Protein AF-A0A7C7WNT9-F1 (afdb_monomer)

Sequence (210 aa):
MAVVRPFRALRPEPHAAAAVAAVPYDVVNTEEARALAGGAPLSFLHVTRPEIDLDPNVDAHDASVYDTARTNLARLRETAPLVVETQPALYVYRLKDGDHTQVGVAACFSLDEYDNGTIKKHERTRPDKEDDRTRHMVTIEAQTGVVFDRVSQRLADAGATMDDVVKINTYIVDFQPDDDMRPFSQGRASVFGEQPPSSTLVGIDRLVSD

Foldseek 3Di:
DWDWAFAWDWAFDPVCRVLAEDDDLPVDDLVRLLVVCPVSLNYCCCQSVVCSVDDPPDDSQDPVSLVSNQVSVVVNPVPTRIDTHPDGDWDWDWDDFFPDTDIDIDTDTDPVCVVVVVDPDPDDDDVVVVVSQVSNCVSNVHDDDDGDDPDQVVCVVVVHHQQVVQEDEAEAAPDDCVPVVVVVVVVQCVRHPPDGHHYHYGYGNDDDDD

Nearest PDB structures (foldseek):
  5v4f-assembly1_A  TM=7.774E-01  e=5.140E-02  Yersinia pestis
  2uyk-assembly1_C  TM=6.100E-01  e=1.992E-01  Escherichia coli
  8k28-assembly1_A  TM=1.720E-01  e=3.183E+00  Vibrio phage ICP1_2004_A

Solvent-accessible surface area (backbone atoms only — not comparable to full-atom values): 12650 Å² total; per-residue (Å²): 133,71,67,78,40,58,44,57,54,75,42,59,38,84,91,44,35,78,52,33,55,60,78,68,69,82,85,51,54,65,67,56,47,36,59,72,38,61,92,36,92,56,24,40,41,49,41,68,46,22,50,48,83,47,64,90,87,62,60,82,84,40,73,68,28,44,54,38,17,32,51,38,46,54,50,42,66,73,74,42,71,58,46,68,48,93,59,64,43,71,43,77,50,67,56,85,40,69,65,22,48,60,69,51,71,54,61,47,67,58,65,71,37,49,76,71,55,66,38,83,73,86,70,84,79,55,66,75,59,52,51,51,54,48,54,43,30,61,60,51,73,44,90,88,80,88,85,86,88,54,70,73,64,52,31,56,76,69,76,38,57,77,82,72,44,66,63,44,54,41,61,38,62,72,55,45,71,90,71,46,50,56,60,50,51,51,59,50,40,77,69,41,57,96,72,61,47,57,70,41,74,29,49,21,82,57,72,94,73,134

pLDDT: mean 76.51, std 16.12, range [34.25, 97.94]

Mean predicted aligned error: 12.89 Å

Structure (mmCIF, N/CA/C/O backbone):
data_AF-A0A7C7WNT9-F1
#
_entry.id   AF-A0A7C7WNT9-F1
#
loop_
_atom_site.group_PDB
_atom_site.id
_atom_site.type_symbol
_atom_site.label_atom_id
_atom_site.label_alt_id
_atom_site.label_comp_id
_atom_site.label_asym_id
_atom_site.label_entity_id
_atom_site.label_seq_id
_atom_site.pdbx_PDB_ins_code
_atom_site.Cartn_x
_atom_site.Cartn_y
_atom_site.Cartn_z
_atom_site.occupancy
_atom_site.B_iso_or_equiv
_atom_site.auth_seq_id
_atom_site.auth_comp_id
_atom_site.auth_asym_id
_atom_site.auth_atom_id
_atom_site.pdbx_PDB_model_num
ATOM 1 N N . MET A 1 1 ? -22.316 4.781 11.922 1.00 62.28 1 MET A N 1
ATOM 2 C CA . MET A 1 1 ? -21.067 4.033 12.173 1.00 62.28 1 MET A CA 1
ATOM 3 C C . MET A 1 1 ? -20.748 3.250 10.914 1.00 62.28 1 MET A C 1
ATOM 5 O O . MET A 1 1 ? -21.631 2.533 10.468 1.00 62.28 1 MET A O 1
ATOM 9 N N . ALA A 1 2 ? -19.555 3.412 10.333 1.00 74.75 2 ALA A N 1
ATOM 10 C CA . ALA A 1 2 ? -19.210 2.743 9.074 1.00 74.75 2 ALA A CA 1
ATOM 11 C C . ALA A 1 2 ? -19.043 1.225 9.264 1.00 74.75 2 ALA A C 1
ATOM 13 O O . ALA A 1 2 ? -18.367 0.801 10.212 1.00 74.75 2 ALA A O 1
ATOM 14 N N . VAL A 1 3 ? -19.597 0.425 8.357 1.00 78.62 3 VAL A N 1
ATOM 15 C CA . VAL A 1 3 ? -19.484 -1.038 8.339 1.00 78.62 3 VAL A CA 1
ATOM 16 C C . VAL A 1 3 ? -18.050 -1.463 8.000 1.00 78.62 3 VAL A C 1
ATOM 18 O O . VAL A 1 3 ? -17.402 -0.920 7.107 1.00 78.62 3 VAL A O 1
ATOM 21 N N . VAL A 1 4 ? -17.551 -2.470 8.719 1.00 75.56 4 VAL A N 1
ATOM 22 C CA . VAL A 1 4 ? -16.272 -3.141 8.439 1.00 75.56 4 VAL A CA 1
ATOM 23 C C . VAL A 1 4 ? -16.563 -4.604 8.152 1.00 75.56 4 VAL A C 1
ATOM 25 O O . VAL A 1 4 ? -17.320 -5.230 8.896 1.00 75.56 4 VAL A O 1
ATOM 28 N N . ARG A 1 5 ? -15.975 -5.160 7.091 1.00 80.25 5 ARG A N 1
ATOM 29 C CA . ARG A 1 5 ? -16.112 -6.581 6.754 1.00 80.25 5 ARG A CA 1
ATOM 30 C C . ARG A 1 5 ? -14.741 -7.260 6.663 1.00 80.25 5 ARG A C 1
ATOM 32 O O . ARG A 1 5 ? -13.846 -6.716 6.013 1.00 80.25 5 ARG A O 1
ATOM 39 N N . PRO A 1 6 ? -14.569 -8.439 7.285 1.00 81.44 6 PRO A N 1
ATOM 40 C CA . PRO A 1 6 ? -13.390 -9.265 7.072 1.00 81.44 6 PRO A CA 1
ATOM 41 C C . PRO A 1 6 ? -13.399 -9.866 5.660 1.00 81.44 6 PRO A C 1
ATOM 43 O O . PRO A 1 6 ? -14.462 -10.066 5.068 1.00 81.44 6 PRO A O 1
ATOM 46 N N . PHE A 1 7 ? -12.221 -10.198 5.137 1.00 81.44 7 PHE A N 1
ATOM 47 C CA . PHE A 1 7 ? -12.056 -10.819 3.818 1.00 81.44 7 PHE A CA 1
ATOM 48 C C . PHE A 1 7 ? -11.002 -11.926 3.855 1.00 81.44 7 PHE A C 1
ATOM 50 O O . PHE A 1 7 ? -10.280 -12.065 4.838 1.00 81.44 7 PHE A O 1
ATOM 57 N N . ARG A 1 8 ? -10.933 -12.745 2.802 1.00 85.69 8 ARG A N 1
ATOM 58 C CA . ARG A 1 8 ? -9.871 -13.745 2.627 1.00 85.69 8 ARG A CA 1
ATOM 59 C C . ARG A 1 8 ? -8.749 -13.130 1.799 1.00 85.69 8 ARG A C 1
ATOM 61 O O . ARG A 1 8 ? -8.891 -13.011 0.584 1.00 85.69 8 ARG A O 1
ATOM 68 N N . ALA A 1 9 ? -7.658 -12.720 2.436 1.00 82.81 9 ALA A N 1
ATOM 69 C CA . ALA A 1 9 ? -6.489 -12.230 1.717 1.00 82.81 9 ALA A CA 1
ATOM 70 C C . ALA A 1 9 ? -5.802 -13.359 0.932 1.00 82.81 9 ALA A C 1
ATOM 72 O O . ALA A 1 9 ? -5.625 -14.465 1.446 1.00 82.81 9 ALA A O 1
ATOM 73 N N . LEU A 1 10 ? -5.363 -13.036 -0.285 1.00 85.38 10 LEU A N 1
ATOM 74 C CA . LEU A 1 10 ? -4.235 -13.691 -0.941 1.00 85.38 10 LEU A CA 1
ATOM 75 C C . LEU A 1 10 ? -2.965 -13.000 -0.429 1.00 85.38 10 LEU A C 1
ATOM 77 O O . LEU A 1 10 ? -2.842 -11.783 -0.560 1.00 85.38 10 LEU A O 1
ATOM 81 N N . ARG A 1 11 ? -2.033 -13.750 0.158 1.00 86.44 11 ARG A N 1
ATOM 82 C CA . ARG A 1 11 ? -0.765 -13.217 0.684 1.00 86.44 11 ARG A CA 1
ATOM 83 C C . ARG A 1 11 ? 0.386 -14.198 0.455 1.00 86.44 11 ARG A C 1
ATOM 85 O O . ARG A 1 11 ? 0.129 -15.395 0.362 1.00 86.44 11 ARG A O 1
ATOM 92 N N . PRO A 1 12 ? 1.649 -13.748 0.419 1.00 86.31 12 PRO A N 1
ATOM 93 C CA . PRO A 1 12 ? 2.784 -14.662 0.470 1.00 86.31 12 PRO A CA 1
ATOM 94 C C . PRO A 1 12 ? 2.819 -15.467 1.778 1.00 86.31 12 PRO A C 1
ATOM 96 O O . PRO A 1 12 ? 2.299 -15.053 2.826 1.00 86.31 12 PRO A O 1
ATOM 99 N N . GLU A 1 13 ? 3.480 -16.619 1.730 1.00 85.81 13 GLU A N 1
ATOM 100 C CA . GLU A 1 13 ? 3.994 -17.268 2.930 1.00 85.81 13 GLU A CA 1
ATOM 101 C C . GLU A 1 13 ? 5.065 -16.400 3.621 1.00 85.81 13 GLU A C 1
ATOM 103 O O . GLU A 1 13 ? 5.788 -15.662 2.944 1.00 85.81 13 GLU A O 1
ATOM 108 N N . PRO A 1 14 ? 5.239 -16.508 4.955 1.00 83.75 14 PRO A N 1
ATOM 109 C CA . PRO A 1 14 ? 6.191 -15.676 5.697 1.00 83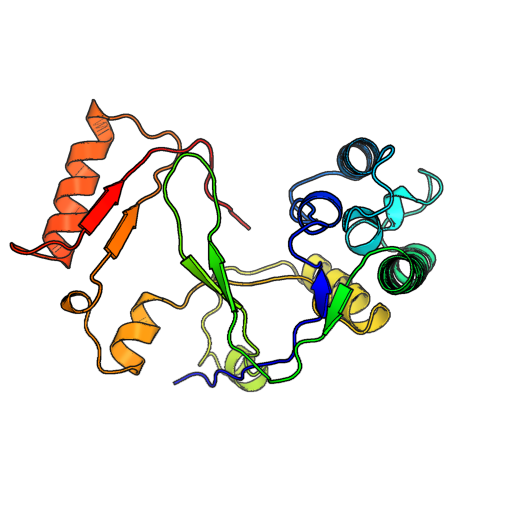.75 14 PRO A CA 1
ATOM 110 C C . PRO A 1 14 ? 7.627 -15.726 5.157 1.00 83.75 14 PRO A C 1
ATOM 112 O O . PRO A 1 14 ? 8.329 -14.721 5.200 1.00 83.75 14 PRO A O 1
ATOM 115 N N . HIS A 1 15 ? 8.049 -16.873 4.614 1.00 86.81 15 HIS A N 1
ATOM 116 C CA . HIS A 1 15 ? 9.401 -17.070 4.088 1.00 86.81 15 HIS A CA 1
ATOM 117 C C . HIS A 1 15 ? 9.648 -16.370 2.736 1.00 86.81 15 HIS A C 1
ATOM 119 O O . HIS A 1 15 ? 10.794 -16.082 2.403 1.00 86.81 15 HIS A O 1
ATOM 125 N N . ALA A 1 16 ? 8.590 -16.073 1.971 1.00 84.12 16 ALA A N 1
ATOM 126 C CA . ALA A 1 16 ? 8.663 -15.386 0.678 1.00 84.12 16 ALA A CA 1
ATOM 127 C C . ALA A 1 16 ? 8.177 -13.929 0.737 1.00 84.12 16 ALA A C 1
ATOM 129 O O . ALA A 1 16 ? 8.345 -13.186 -0.229 1.00 84.12 16 ALA A O 1
ATOM 130 N N . ALA A 1 17 ? 7.601 -13.495 1.863 1.00 82.06 17 ALA A N 1
ATOM 131 C CA . ALA A 1 17 ? 7.018 -12.164 2.014 1.00 82.06 17 ALA A CA 1
ATOM 132 C C . ALA A 1 17 ? 7.991 -11.028 1.654 1.00 82.06 17 ALA A C 1
ATOM 134 O O . ALA A 1 17 ? 7.589 -10.088 0.979 1.00 82.06 17 ALA A O 1
ATOM 135 N N . ALA A 1 18 ? 9.272 -11.146 2.018 1.00 85.81 18 ALA A N 1
ATOM 136 C CA . ALA A 1 18 ? 10.299 -10.155 1.684 1.00 85.81 18 ALA A CA 1
ATOM 137 C C . ALA A 1 18 ? 10.696 -10.129 0.192 1.00 85.81 18 ALA A C 1
ATOM 139 O O . ALA A 1 18 ? 11.170 -9.104 -0.281 1.00 85.81 18 ALA A O 1
ATOM 140 N N . ALA A 1 19 ? 10.502 -11.228 -0.547 1.00 90.94 19 ALA A N 1
ATOM 141 C CA . ALA A 1 19 ? 10.773 -11.297 -1.987 1.00 90.94 19 ALA A CA 1
ATOM 142 C C . ALA A 1 19 ? 9.578 -10.834 -2.839 1.00 90.94 19 ALA A C 1
ATOM 144 O O . ALA A 1 19 ? 9.759 -10.470 -3.998 1.00 90.94 19 ALA A O 1
ATOM 145 N N . VAL A 1 20 ? 8.368 -10.864 -2.268 1.00 89.88 20 VAL A N 1
ATOM 146 C CA . VAL A 1 20 ? 7.141 -10.365 -2.906 1.00 89.88 20 VAL A CA 1
ATOM 147 C C . VAL A 1 20 ? 6.881 -8.896 -2.567 1.00 89.88 20 VAL A C 1
ATOM 149 O O . VAL A 1 20 ? 6.365 -8.168 -3.408 1.00 89.88 20 VAL A O 1
ATOM 152 N N . ALA A 1 21 ? 7.225 -8.437 -1.361 1.00 85.75 21 ALA A N 1
ATOM 153 C CA . ALA A 1 21 ? 6.973 -7.066 -0.925 1.00 85.75 21 ALA A CA 1
ATOM 154 C C . ALA A 1 21 ? 7.583 -6.012 -1.868 1.00 85.75 21 ALA A C 1
ATOM 156 O O . ALA A 1 21 ? 8.688 -6.167 -2.382 1.00 85.75 21 ALA A O 1
ATOM 157 N N . ALA A 1 22 ? 6.853 -4.913 -2.043 1.00 86.50 22 ALA A N 1
ATOM 158 C CA . ALA A 1 22 ? 7.246 -3.758 -2.836 1.00 86.50 22 ALA A CA 1
ATOM 159 C C . ALA A 1 22 ? 6.995 -2.467 -2.048 1.00 86.50 22 ALA A C 1
ATOM 161 O O . ALA A 1 22 ? 6.190 -2.442 -1.113 1.00 86.50 22 ALA A O 1
ATOM 162 N N . VAL A 1 23 ? 7.657 -1.387 -2.462 1.00 79.44 23 VAL A N 1
ATOM 163 C CA . VAL A 1 23 ? 7.273 -0.023 -2.074 1.00 79.44 23 VAL A CA 1
ATOM 164 C C . VAL A 1 23 ? 5.901 0.341 -2.671 1.00 79.44 23 VAL A C 1
ATOM 166 O O . VAL A 1 23 ? 5.481 -0.285 -3.652 1.00 79.44 23 VAL A O 1
ATOM 169 N N . PRO A 1 24 ? 5.188 1.339 -2.113 1.00 79.00 24 PRO A N 1
ATOM 170 C CA . PRO A 1 24 ? 4.016 1.919 -2.763 1.00 79.00 24 PRO A CA 1
ATOM 171 C C . PRO A 1 24 ? 4.316 2.349 -4.208 1.00 79.00 24 PRO A C 1
ATOM 173 O O . PRO A 1 24 ? 5.439 2.716 -4.552 1.00 79.00 24 PRO A O 1
ATOM 176 N N . TYR A 1 25 ? 3.311 2.258 -5.074 1.00 82.19 25 TYR A N 1
ATOM 177 C CA . TYR A 1 25 ? 3.461 2.447 -6.523 1.00 82.19 25 TYR A CA 1
ATOM 178 C C . TYR A 1 25 ? 3.620 3.927 -6.914 1.00 82.19 25 TYR A C 1
ATOM 180 O O . TYR A 1 25 ? 4.075 4.230 -8.010 1.00 82.19 25 TYR A O 1
ATOM 188 N N . ASP A 1 26 ? 3.252 4.832 -6.015 1.00 80.25 26 ASP A N 1
ATOM 189 C CA . ASP A 1 26 ? 3.221 6.290 -6.131 1.00 80.25 26 ASP A CA 1
ATOM 190 C C . ASP A 1 26 ? 4.500 6.968 -5.605 1.00 80.25 26 ASP A C 1
ATOM 192 O O . ASP A 1 26 ? 4.821 8.072 -6.043 1.00 80.25 26 ASP A O 1
ATOM 196 N N . VAL A 1 27 ? 5.275 6.306 -4.734 1.00 79.62 27 VAL A N 1
ATOM 197 C CA . VAL A 1 27 ? 6.511 6.864 -4.136 1.00 79.62 27 VAL A CA 1
ATOM 198 C C . VAL A 1 27 ? 7.792 6.607 -4.948 1.00 79.62 27 VAL A C 1
ATOM 200 O O . VAL A 1 27 ? 8.888 6.822 -4.430 1.00 79.62 27 VAL A O 1
ATOM 203 N N . VAL A 1 28 ? 7.665 6.133 -6.192 1.00 85.06 28 VAL A N 1
ATOM 204 C CA . VAL A 1 28 ? 8.773 5.870 -7.133 1.00 85.06 28 VAL A CA 1
ATOM 205 C C . VAL A 1 28 ? 8.401 6.262 -8.565 1.00 85.06 28 VAL A C 1
ATOM 207 O O . VAL A 1 28 ? 7.230 6.237 -8.948 1.00 85.06 28 VAL A O 1
ATOM 210 N N . ASN A 1 29 ? 9.391 6.572 -9.398 1.00 92.50 29 ASN A N 1
ATOM 211 C CA . ASN A 1 29 ? 9.228 6.705 -10.848 1.00 92.50 29 ASN A CA 1
ATOM 212 C C . ASN A 1 29 ? 9.477 5.365 -11.588 1.00 92.50 29 ASN A C 1
ATOM 214 O O . ASN A 1 29 ? 9.831 4.359 -10.975 1.00 92.50 29 ASN A O 1
ATOM 218 N N . THR A 1 30 ? 9.260 5.320 -12.908 1.00 93.31 30 THR A N 1
ATOM 219 C CA . THR A 1 30 ? 9.387 4.081 -13.708 1.00 93.31 30 THR A CA 1
ATOM 220 C C . THR A 1 30 ? 10.829 3.565 -13.798 1.00 93.31 30 THR A C 1
ATOM 222 O O . THR A 1 30 ? 11.043 2.354 -13.842 1.00 93.31 30 THR A O 1
ATOM 225 N N . GLU A 1 31 ? 11.835 4.442 -13.804 1.00 93.62 31 GLU A N 1
ATOM 226 C CA . GLU A 1 31 ? 13.249 4.040 -13.819 1.00 93.62 31 GLU A CA 1
ATOM 227 C C . GLU A 1 31 ? 13.666 3.457 -12.463 1.00 93.62 31 GLU A C 1
ATOM 229 O O . GLU A 1 31 ? 14.278 2.390 -12.410 1.00 93.62 31 GLU A O 1
ATOM 234 N N . GLU A 1 32 ? 13.248 4.096 -11.366 1.00 94.44 32 GLU A N 1
ATOM 235 C CA . GLU A 1 32 ? 13.427 3.599 -9.995 1.00 94.44 32 GLU A CA 1
ATOM 236 C C . GLU A 1 32 ? 12.725 2.254 -9.783 1.00 94.44 32 GLU A C 1
ATOM 238 O O . GLU A 1 32 ? 13.339 1.311 -9.285 1.00 94.44 32 GLU A O 1
ATOM 243 N N . ALA A 1 33 ? 11.465 2.122 -10.208 1.00 94.81 33 ALA A N 1
ATOM 244 C CA . ALA A 1 33 ? 10.718 0.872 -10.104 1.00 94.81 33 ALA A CA 1
ATOM 245 C C . ALA A 1 33 ? 11.376 -0.257 -10.921 1.00 94.81 33 ALA A C 1
ATOM 247 O O . ALA A 1 33 ? 11.495 -1.381 -10.428 1.00 94.81 33 ALA A O 1
ATOM 248 N N . ARG A 1 34 ? 11.878 0.043 -12.129 1.00 95.50 34 ARG A N 1
ATOM 249 C CA . ARG A 1 34 ? 12.617 -0.914 -12.971 1.00 95.50 34 ARG A CA 1
ATOM 250 C C . ARG A 1 34 ? 13.959 -1.312 -12.346 1.00 95.50 34 ARG A C 1
ATOM 252 O O . ARG A 1 34 ? 14.337 -2.478 -12.423 1.00 95.50 34 ARG A O 1
ATOM 259 N N . ALA A 1 35 ? 14.657 -0.383 -11.690 1.00 96.06 35 ALA A N 1
ATOM 260 C CA . ALA A 1 35 ? 15.886 -0.674 -10.952 1.00 96.06 35 ALA A CA 1
ATOM 261 C C . ALA A 1 35 ? 15.625 -1.539 -9.703 1.00 96.06 35 ALA A C 1
ATOM 263 O O . ALA A 1 35 ? 16.348 -2.505 -9.469 1.00 96.06 35 ALA A O 1
ATOM 264 N N . LEU A 1 36 ? 14.565 -1.246 -8.939 1.00 93.62 36 LEU A N 1
ATOM 265 C CA . LEU A 1 36 ? 14.165 -1.993 -7.737 1.00 93.62 36 LEU A CA 1
ATOM 266 C C . LEU A 1 36 ? 13.631 -3.403 -8.046 1.00 93.62 36 LEU A C 1
ATOM 268 O O . LEU A 1 36 ? 13.827 -4.319 -7.250 1.00 93.62 36 LEU A O 1
ATOM 272 N N . ALA A 1 37 ? 12.973 -3.595 -9.192 1.00 95.94 37 ALA A N 1
ATOM 273 C CA . ALA A 1 37 ? 12.565 -4.913 -9.685 1.00 95.94 37 ALA A CA 1
ATOM 274 C C . ALA A 1 37 ? 13.701 -5.674 -10.404 1.00 95.94 37 ALA A C 1
ATOM 276 O O . ALA A 1 37 ? 13.573 -6.869 -10.683 1.00 95.94 37 ALA A O 1
ATOM 277 N N . GLY A 1 38 ? 14.825 -5.010 -10.698 1.00 93.56 38 GLY A N 1
ATOM 278 C CA . GLY A 1 38 ? 15.950 -5.556 -11.456 1.00 93.56 38 GLY A CA 1
ATOM 279 C C . GLY A 1 38 ? 16.568 -6.795 -10.803 1.00 93.56 38 GLY A C 1
ATOM 280 O O . GLY A 1 38 ? 17.333 -6.697 -9.849 1.00 93.56 38 GLY A O 1
ATOM 281 N N . GLY A 1 39 ? 16.252 -7.979 -11.336 1.00 92.94 39 GLY A N 1
ATOM 282 C CA . GLY A 1 39 ? 16.695 -9.262 -10.775 1.00 92.94 39 GLY A CA 1
ATOM 283 C C . GLY A 1 39 ? 15.857 -9.776 -9.594 1.00 92.94 39 GLY A C 1
ATOM 284 O O . GLY A 1 39 ? 16.218 -10.792 -9.003 1.00 92.94 39 GLY A O 1
ATOM 285 N N . ALA A 1 40 ? 14.728 -9.132 -9.280 1.00 96.00 40 ALA A N 1
ATOM 286 C CA . ALA A 1 40 ? 13.804 -9.503 -8.209 1.00 96.00 40 ALA A CA 1
ATOM 287 C C . ALA A 1 40 ? 12.449 -9.994 -8.777 1.00 96.00 40 ALA A C 1
ATOM 289 O O . ALA A 1 40 ? 11.424 -9.348 -8.569 1.00 96.00 40 ALA A O 1
ATOM 290 N N . PRO A 1 41 ? 12.394 -11.153 -9.472 1.00 95.75 41 PRO A N 1
ATOM 291 C CA . PRO A 1 41 ? 11.258 -11.553 -10.318 1.00 95.75 41 PRO A CA 1
ATOM 292 C C . PRO A 1 41 ? 9.934 -11.813 -9.579 1.00 95.75 41 PRO A C 1
ATOM 294 O O . PRO A 1 41 ? 8.907 -12.002 -10.232 1.00 95.75 41 PRO A O 1
ATOM 297 N N . LEU A 1 42 ? 9.940 -11.860 -8.243 1.00 96.56 42 LEU A N 1
ATOM 298 C CA . LEU A 1 42 ? 8.735 -11.985 -7.414 1.00 96.56 42 LEU A CA 1
ATOM 299 C C . LEU A 1 42 ? 8.210 -10.631 -6.898 1.00 96.56 42 LEU A C 1
ATOM 301 O O . LEU A 1 42 ? 7.126 -10.599 -6.320 1.00 96.56 42 LEU A O 1
ATOM 305 N N . SER A 1 43 ? 8.941 -9.531 -7.117 1.00 96.75 43 SER A N 1
ATOM 306 C CA . SER A 1 43 ? 8.591 -8.193 -6.632 1.00 96.75 43 SER A CA 1
ATOM 307 C C . SER A 1 43 ? 7.213 -7.758 -7.125 1.00 96.75 43 SER A C 1
ATOM 309 O O . SER A 1 43 ? 6.926 -7.790 -8.325 1.00 96.75 43 SER A O 1
ATOM 311 N N . PHE A 1 44 ? 6.363 -7.285 -6.211 1.00 94.88 44 PHE A N 1
ATOM 312 C CA . PHE A 1 44 ? 5.024 -6.811 -6.563 1.00 94.88 44 PHE A CA 1
ATOM 313 C C . PHE A 1 44 ? 5.032 -5.553 -7.449 1.00 94.88 44 PHE A C 1
ATOM 315 O O . PHE A 1 44 ? 3.995 -5.232 -8.025 1.00 94.88 44 PHE A O 1
ATOM 322 N N . LEU A 1 45 ? 6.187 -4.896 -7.649 1.00 95.88 45 LEU A N 1
ATOM 323 C CA . LEU A 1 45 ? 6.347 -3.837 -8.656 1.00 95.88 45 LEU A CA 1
ATOM 324 C C . LEU A 1 45 ? 6.013 -4.329 -10.072 1.00 95.88 45 LEU A C 1
ATOM 326 O O . LEU A 1 45 ? 5.392 -3.588 -10.820 1.00 95.88 45 LEU A O 1
ATOM 330 N N . HIS A 1 46 ? 6.284 -5.593 -10.414 1.00 97.31 46 HIS A N 1
ATOM 331 C CA . HIS A 1 46 ? 5.840 -6.176 -11.690 1.00 97.31 46 HIS A CA 1
ATOM 332 C C . HIS A 1 46 ? 4.302 -6.168 -11.853 1.00 97.31 46 HIS A C 1
ATOM 334 O O . HIS A 1 46 ? 3.787 -6.238 -12.967 1.00 97.31 46 HIS A O 1
ATOM 340 N N . VAL A 1 47 ? 3.546 -6.096 -10.750 1.00 96.06 47 VAL A N 1
ATOM 341 C CA . VAL A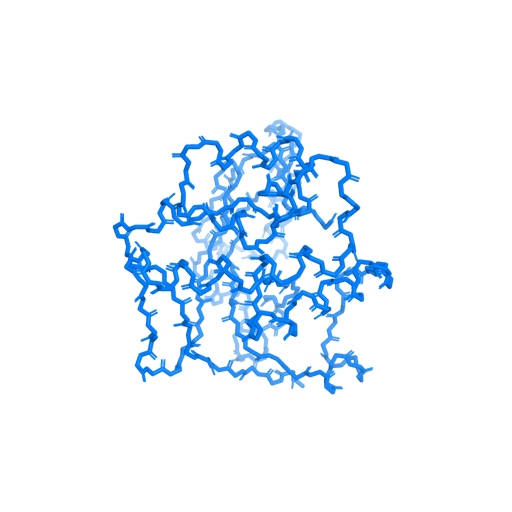 1 47 ? 2.077 -6.018 -10.753 1.00 96.06 47 VAL A CA 1
ATOM 342 C C . VAL A 1 47 ? 1.592 -4.573 -10.632 1.00 96.06 47 VAL A C 1
ATOM 344 O O . VAL A 1 47 ? 0.659 -4.198 -11.336 1.00 96.06 47 VAL A O 1
ATOM 347 N N . THR A 1 48 ? 2.179 -3.758 -9.748 1.00 93.00 48 THR A N 1
ATOM 348 C CA . THR A 1 48 ? 1.706 -2.390 -9.452 1.00 93.00 48 THR A CA 1
ATOM 349 C C . THR A 1 48 ? 2.346 -1.291 -10.295 1.00 93.00 48 THR A C 1
ATOM 351 O O . THR A 1 48 ? 1.756 -0.222 -10.405 1.00 93.00 48 THR A O 1
ATOM 354 N N . ARG A 1 49 ? 3.506 -1.559 -10.901 1.00 95.00 49 ARG A N 1
ATOM 355 C CA . ARG A 1 49 ? 4.220 -0.731 -11.888 1.00 95.00 49 ARG A CA 1
ATOM 356 C C . ARG A 1 49 ? 4.601 -1.577 -13.115 1.00 95.00 49 ARG A C 1
ATOM 358 O O . ARG A 1 49 ? 5.779 -1.742 -13.421 1.00 95.00 49 ARG A O 1
ATOM 365 N N . PRO A 1 50 ? 3.612 -2.191 -13.789 1.00 96.56 50 PRO A N 1
ATOM 366 C CA . PRO A 1 50 ? 3.839 -3.185 -14.838 1.00 96.56 50 PRO A CA 1
ATOM 367 C C . PRO A 1 50 ? 4.478 -2.601 -16.110 1.00 96.56 50 PRO A C 1
ATOM 369 O O . PRO A 1 50 ? 4.980 -3.357 -16.938 1.00 96.56 50 PRO A O 1
ATOM 372 N N . GLU A 1 51 ? 4.525 -1.273 -16.264 1.00 96.50 51 GLU A N 1
ATOM 373 C CA . GLU A 1 51 ? 5.206 -0.613 -17.380 1.00 96.50 51 GLU A CA 1
ATOM 374 C C . GLU A 1 51 ? 6.741 -0.762 -17.321 1.00 96.50 51 GLU A C 1
ATOM 376 O O . GLU A 1 51 ? 7.430 -0.548 -18.320 1.00 96.50 51 GLU A O 1
ATOM 381 N N . ILE A 1 52 ? 7.297 -1.203 -16.183 1.00 96.75 52 ILE A N 1
ATOM 382 C CA . ILE A 1 52 ? 8.727 -1.532 -16.061 1.00 96.75 52 ILE A CA 1
ATOM 383 C C . ILE A 1 52 ? 9.143 -2.722 -16.939 1.00 96.75 52 ILE A C 1
ATOM 385 O O . ILE A 1 52 ? 10.291 -2.755 -17.387 1.00 96.75 52 ILE A O 1
ATOM 389 N N . ASP A 1 53 ? 8.222 -3.648 -17.221 1.00 96.75 53 ASP A N 1
ATOM 390 C CA . ASP A 1 53 ? 8.462 -4.858 -18.024 1.00 96.75 53 ASP A CA 1
ATOM 391 C C . ASP A 1 53 ? 8.213 -4.646 -19.532 1.00 96.75 53 ASP A C 1
ATOM 393 O O . ASP A 1 53 ? 8.403 -5.564 -20.332 1.00 96.75 53 ASP A O 1
ATOM 397 N N . LEU A 1 54 ? 7.801 -3.437 -19.930 1.00 96.38 54 LEU A N 1
ATOM 398 C CA . LEU A 1 54 ? 7.570 -3.037 -21.319 1.00 96.38 54 LEU A CA 1
ATOM 399 C C . LEU A 1 54 ? 8.722 -2.179 -21.868 1.00 96.38 54 LEU A C 1
ATOM 401 O O . LEU A 1 54 ? 9.614 -1.741 -21.133 1.00 96.38 54 LEU A O 1
ATOM 405 N N . ASP A 1 55 ? 8.701 -1.947 -23.185 1.00 95.12 55 ASP A N 1
ATOM 406 C CA . ASP A 1 55 ? 9.639 -1.037 -23.846 1.00 95.12 55 ASP A CA 1
ATOM 407 C C . ASP A 1 55 ? 9.528 0.379 -23.232 1.00 95.12 55 ASP A C 1
ATOM 409 O O . ASP A 1 55 ? 8.408 0.872 -23.072 1.00 95.12 55 ASP A O 1
ATOM 413 N N . PRO A 1 56 ? 10.644 1.060 -22.897 1.00 92.00 56 PRO A N 1
ATOM 414 C CA . PRO A 1 56 ? 10.613 2.370 -22.236 1.00 92.00 56 PRO A CA 1
ATOM 415 C C . PRO A 1 56 ? 9.886 3.498 -22.987 1.00 92.00 56 PRO A C 1
ATOM 417 O O . PRO A 1 56 ? 9.682 4.556 -22.400 1.00 92.00 56 PRO A O 1
ATOM 420 N N . ASN A 1 57 ? 9.523 3.307 -24.260 1.00 93.19 57 ASN A N 1
ATOM 421 C CA . ASN A 1 57 ? 8.768 4.276 -25.060 1.00 93.19 57 ASN A CA 1
ATOM 422 C C . ASN A 1 57 ? 7.237 4.065 -25.002 1.00 93.19 57 ASN A C 1
ATOM 424 O O . ASN A 1 57 ? 6.503 4.817 -25.644 1.00 93.19 57 ASN A O 1
ATOM 428 N N . VAL A 1 58 ? 6.742 3.049 -24.282 1.00 94.19 58 VAL A N 1
ATOM 429 C CA . VAL A 1 58 ? 5.301 2.821 -24.062 1.00 94.19 58 VAL A CA 1
ATOM 430 C C . VAL A 1 58 ? 4.778 3.774 -22.981 1.00 94.19 58 VAL A C 1
ATOM 432 O O . VAL A 1 58 ? 5.393 3.919 -21.926 1.00 94.19 58 VAL A O 1
ATOM 435 N N . ASP A 1 59 ? 3.632 4.417 -23.226 1.00 92.88 59 ASP A N 1
ATOM 436 C CA . ASP A 1 59 ? 2.976 5.271 -22.228 1.00 92.88 59 ASP A CA 1
ATOM 437 C C . ASP A 1 59 ? 2.430 4.436 -21.060 1.00 92.88 59 ASP A C 1
ATOM 439 O O . ASP A 1 59 ? 1.823 3.385 -21.272 1.00 92.88 59 ASP A O 1
ATOM 443 N N . ALA A 1 60 ? 2.591 4.925 -19.828 1.00 90.06 60 ALA A N 1
ATOM 444 C CA . ALA A 1 60 ? 2.166 4.234 -18.609 1.00 90.06 60 ALA A CA 1
ATOM 445 C C . ALA A 1 60 ? 0.646 3.963 -18.515 1.00 90.06 60 ALA A C 1
ATOM 447 O O . ALA A 1 60 ? 0.231 3.161 -17.684 1.00 90.06 60 ALA A O 1
ATOM 448 N N . HIS A 1 61 ? -0.179 4.578 -19.370 1.00 91.25 61 HIS A N 1
ATOM 449 C CA . HIS A 1 61 ? -1.635 4.391 -19.423 1.00 91.25 61 HIS A CA 1
ATOM 450 C C . HIS A 1 61 ? -2.103 3.658 -20.700 1.00 91.25 61 HIS A C 1
ATOM 452 O O . HIS A 1 61 ? -3.315 3.561 -20.963 1.00 91.25 61 HIS A O 1
ATOM 458 N N . ASP A 1 62 ? -1.172 3.130 -21.506 1.00 95.88 62 ASP A N 1
ATOM 459 C CA . ASP A 1 62 ? -1.493 2.285 -22.659 1.00 95.88 62 ASP A CA 1
ATOM 460 C C . ASP A 1 62 ? -2.203 0.987 -22.228 1.00 95.8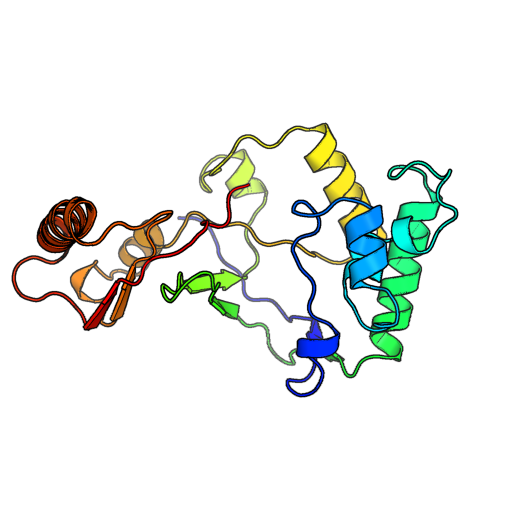8 62 ASP A C 1
ATOM 462 O O . ASP A 1 62 ? -2.002 0.470 -21.130 1.00 95.88 62 ASP A O 1
ATOM 466 N N . ALA A 1 63 ? -3.053 0.427 -23.094 1.00 94.81 63 ALA A N 1
ATOM 467 C CA . ALA A 1 63 ? -3.786 -0.804 -22.792 1.00 94.81 63 ALA A CA 1
ATOM 468 C C . ALA A 1 63 ? -2.866 -1.983 -22.411 1.00 94.81 63 ALA A C 1
ATOM 470 O O . ALA A 1 63 ? -3.181 -2.723 -21.475 1.00 94.81 63 ALA A O 1
ATOM 471 N N . SER A 1 64 ? -1.705 -2.103 -23.065 1.00 96.94 64 SER A N 1
ATOM 472 C CA . SER A 1 64 ? -0.730 -3.171 -22.812 1.00 96.94 64 SER A CA 1
ATOM 473 C C . SER A 1 64 ? -0.154 -3.158 -21.392 1.00 96.94 64 SER A C 1
ATOM 475 O O . SER A 1 64 ? 0.212 -4.217 -20.879 1.00 96.94 64 SER A O 1
ATOM 477 N N . VAL A 1 65 ? -0.136 -2.005 -20.714 1.00 97.25 65 VAL A N 1
ATOM 478 C CA . VAL A 1 65 ? 0.340 -1.866 -19.328 1.00 97.25 65 VAL A CA 1
ATOM 479 C C . VAL A 1 65 ? -0.557 -2.652 -18.362 1.00 97.25 65 VAL A C 1
ATOM 481 O O . VAL A 1 65 ? -0.069 -3.406 -17.519 1.00 97.25 65 VAL A O 1
ATOM 484 N N . TYR A 1 66 ? -1.879 -2.567 -18.527 1.00 96.69 66 TYR A N 1
ATOM 485 C CA . TYR A 1 66 ? -2.846 -3.262 -17.665 1.00 96.69 66 TYR A CA 1
ATOM 486 C C . TYR A 1 66 ? -2.944 -4.762 -17.987 1.00 96.69 66 TYR A C 1
ATOM 488 O O . TYR A 1 66 ? -3.079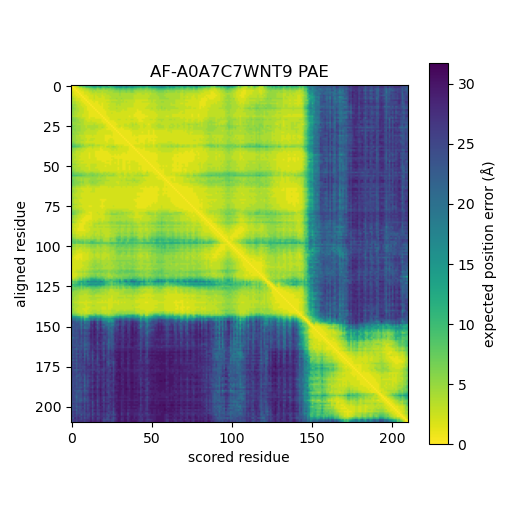 -5.581 -17.075 1.00 96.69 66 TYR A O 1
ATOM 496 N N . ASP A 1 67 ? -2.805 -5.148 -19.259 1.00 97.12 67 ASP A N 1
ATOM 497 C CA . ASP A 1 67 ? -2.709 -6.562 -19.651 1.00 97.12 67 ASP A CA 1
ATOM 498 C C . ASP A 1 67 ? -1.408 -7.207 -19.137 1.00 97.12 67 ASP A C 1
ATOM 500 O O . ASP A 1 67 ? -1.408 -8.360 -18.685 1.00 97.12 67 ASP A O 1
ATOM 504 N N . THR A 1 68 ? -0.313 -6.441 -19.093 1.00 97.94 68 THR A N 1
ATOM 505 C CA . THR A 1 68 ? 0.943 -6.840 -18.435 1.00 97.94 68 THR A CA 1
ATOM 506 C C . THR A 1 68 ? 0.742 -6.991 -16.925 1.00 97.94 68 THR A C 1
ATOM 508 O O . THR A 1 68 ? 1.162 -8.000 -16.361 1.00 97.94 68 THR A O 1
ATOM 511 N N . ALA A 1 69 ? -0.006 -6.089 -16.276 1.00 97.06 69 ALA A N 1
ATOM 512 C CA . ALA A 1 69 ? -0.393 -6.211 -14.863 1.00 97.06 69 ALA A CA 1
ATOM 513 C C . ALA A 1 69 ? -1.132 -7.529 -14.563 1.00 97.06 69 ALA A C 1
ATOM 515 O O . ALA A 1 69 ? -0.792 -8.245 -13.615 1.00 97.06 69 ALA A O 1
ATOM 516 N N . ARG A 1 70 ? -2.130 -7.870 -15.395 1.00 97.31 70 ARG A N 1
ATOM 517 C CA . ARG A 1 70 ? -2.912 -9.115 -15.287 1.00 97.31 70 ARG A CA 1
ATOM 518 C C . ARG A 1 70 ? -2.008 -10.338 -15.462 1.00 97.31 70 ARG A C 1
ATOM 520 O O . ARG A 1 70 ? -2.076 -11.273 -14.662 1.00 97.31 70 ARG A O 1
ATOM 527 N N . THR A 1 71 ? -1.132 -10.302 -16.466 1.00 97.88 71 THR A N 1
ATOM 528 C CA . THR A 1 71 ? -0.172 -11.373 -16.776 1.00 97.88 71 THR A CA 1
ATOM 529 C C . THR A 1 71 ? 0.831 -11.582 -15.639 1.00 97.88 71 THR A C 1
ATOM 531 O O . THR A 1 71 ? 1.052 -12.715 -15.211 1.00 97.88 71 THR A O 1
ATOM 534 N N . ASN A 1 72 ? 1.384 -10.504 -15.080 1.00 97.62 72 ASN A N 1
ATOM 535 C CA . ASN A 1 72 ? 2.318 -10.573 -13.961 1.00 97.62 72 ASN A CA 1
ATOM 536 C C . ASN A 1 72 ? 1.658 -11.024 -12.654 1.00 97.62 72 ASN A C 1
ATOM 538 O O . ASN A 1 72 ? 2.283 -11.773 -11.906 1.00 97.62 72 ASN A O 1
ATOM 542 N N . LEU A 1 73 ? 0.398 -10.659 -12.382 1.00 95.81 73 LEU A N 1
ATOM 543 C CA . LEU A 1 73 ? -0.315 -11.191 -11.215 1.00 95.81 73 LEU A CA 1
ATOM 544 C C . LEU A 1 73 ? -0.622 -12.689 -11.363 1.00 95.81 73 LEU A C 1
ATOM 546 O O . LEU A 1 73 ? -0.521 -13.425 -10.381 1.00 95.81 73 LEU A O 1
ATOM 550 N N . ALA A 1 74 ? -0.970 -13.152 -12.569 1.00 96.00 74 ALA A N 1
ATOM 551 C CA . ALA A 1 74 ? -1.138 -14.578 -12.849 1.00 96.00 74 ALA A CA 1
ATOM 552 C C . ALA A 1 74 ? 0.184 -15.337 -12.640 1.00 96.00 74 ALA A C 1
ATOM 554 O O . ALA A 1 74 ? 0.238 -16.246 -11.812 1.00 96.00 74 ALA A O 1
ATOM 555 N N . ARG A 1 75 ? 1.272 -14.872 -13.270 1.00 96.62 75 ARG A N 1
ATOM 556 C CA . ARG A 1 75 ? 2.633 -15.395 -13.079 1.00 96.62 75 ARG A CA 1
ATOM 557 C C . ARG A 1 75 ? 3.021 -15.447 -11.600 1.00 96.62 75 ARG A C 1
ATOM 559 O O . ARG A 1 75 ? 3.483 -16.477 -11.128 1.00 96.62 75 ARG A O 1
ATOM 566 N N . LEU A 1 76 ? 2.793 -14.372 -10.844 1.00 95.31 76 LEU A N 1
ATOM 567 C CA . LEU A 1 76 ? 3.142 -14.313 -9.424 1.00 95.31 76 LEU A CA 1
ATOM 568 C C . LEU A 1 76 ? 2.364 -15.334 -8.577 1.00 95.31 76 LEU A C 1
ATOM 570 O O . LEU A 1 76 ? 2.940 -15.910 -7.657 1.00 95.31 76 LEU A O 1
ATOM 574 N N . ARG A 1 77 ? 1.087 -15.591 -8.896 1.00 93.69 77 ARG A N 1
ATOM 575 C CA . ARG A 1 77 ? 0.274 -16.640 -8.246 1.00 93.69 77 ARG A CA 1
ATOM 576 C C . ARG A 1 77 ? 0.788 -18.058 -8.520 1.00 93.69 77 ARG A C 1
ATOM 578 O O . ARG A 1 77 ? 0.500 -18.947 -7.727 1.00 93.69 77 ARG A O 1
ATOM 585 N N . GLU A 1 78 ? 1.525 -18.261 -9.609 1.00 95.31 78 GLU A N 1
ATOM 586 C CA . GLU A 1 78 ? 2.129 -19.547 -9.979 1.00 95.31 78 GLU A CA 1
ATOM 587 C C . GLU A 1 78 ? 3.567 -19.699 -9.452 1.00 95.31 78 GLU A C 1
ATOM 589 O O . GLU A 1 78 ? 3.962 -20.794 -9.056 1.00 95.31 78 GLU A O 1
ATOM 594 N N . THR A 1 79 ? 4.360 -18.617 -9.436 1.00 95.00 79 THR A N 1
ATOM 595 C CA . THR A 1 79 ? 5.804 -18.671 -9.131 1.00 95.00 79 THR A CA 1
ATOM 596 C C . THR A 1 79 ? 6.182 -18.285 -7.701 1.00 95.00 79 THR A C 1
ATOM 598 O O . THR A 1 79 ? 7.279 -18.631 -7.265 1.00 95.00 79 THR A O 1
ATOM 601 N N . ALA A 1 80 ? 5.335 -17.555 -6.968 1.00 93.12 80 ALA A N 1
ATOM 602 C CA . ALA A 1 80 ? 5.542 -17.288 -5.543 1.00 93.12 80 ALA A CA 1
ATOM 603 C C . ALA A 1 80 ? 4.684 -18.240 -4.689 1.00 93.12 80 ALA A C 1
ATOM 605 O O . ALA A 1 80 ? 3.542 -18.521 -5.057 1.00 93.12 80 ALA A O 1
ATOM 606 N N . PRO A 1 81 ? 5.166 -18.692 -3.516 1.00 91.44 81 PRO A N 1
ATOM 607 C CA . PRO A 1 81 ? 4.346 -19.439 -2.571 1.00 91.44 81 PRO A CA 1
ATOM 608 C C . PRO A 1 81 ? 3.359 -18.475 -1.898 1.00 91.44 81 PRO A C 1
ATOM 610 O O . PRO A 1 81 ? 3.638 -17.872 -0.856 1.00 91.44 81 PRO A O 1
ATOM 613 N N . LEU A 1 82 ? 2.212 -18.281 -2.551 1.00 89.94 82 LEU A N 1
ATOM 614 C CA . LEU A 1 82 ? 1.083 -17.513 -2.041 1.00 89.94 82 LEU A CA 1
ATOM 615 C C . LEU A 1 82 ? 0.031 -18.449 -1.437 1.00 89.94 82 LEU A C 1
ATOM 617 O O . LEU A 1 82 ? -0.237 -19.532 -1.952 1.00 89.94 82 LEU A O 1
ATOM 621 N N . VAL A 1 83 ? -0.624 -17.988 -0.376 1.00 89.44 83 VAL A N 1
ATOM 622 C CA . VAL A 1 83 ? -1.743 -18.668 0.279 1.00 89.44 83 VAL A CA 1
ATOM 623 C C . VAL A 1 83 ? -2.970 -17.762 0.307 1.00 89.44 83 VAL A C 1
ATOM 625 O O . VAL A 1 83 ? -2.865 -16.548 0.493 1.00 89.44 83 VAL A O 1
ATOM 628 N N . VAL A 1 84 ? -4.148 -18.363 0.136 1.00 89.00 84 VAL A N 1
ATOM 629 C CA . VAL A 1 84 ? -5.443 -17.708 0.362 1.00 89.00 84 VAL A CA 1
ATOM 630 C C . VAL A 1 84 ? -5.941 -18.104 1.744 1.00 89.00 84 VAL A C 1
ATOM 632 O O . VAL A 1 84 ? -5.996 -19.291 2.065 1.00 89.00 84 VAL A O 1
ATOM 635 N N . GLU A 1 85 ? -6.320 -17.126 2.564 1.00 83.56 85 GLU A N 1
ATOM 636 C CA . GLU A 1 85 ? -6.812 -17.411 3.913 1.00 83.56 85 GLU A CA 1
ATOM 637 C C . GLU A 1 85 ? -8.113 -18.225 3.899 1.00 83.56 85 GLU A C 1
ATOM 639 O O . GLU A 1 85 ? -9.069 -17.929 3.176 1.00 83.56 85 GLU A O 1
ATOM 644 N N . THR A 1 86 ? -8.165 -19.270 4.726 1.00 90.25 86 THR A N 1
ATOM 645 C CA . THR A 1 86 ? -9.291 -20.223 4.738 1.00 90.25 86 THR A CA 1
ATOM 646 C C . THR A 1 86 ? -10.573 -19.607 5.304 1.00 90.25 86 THR A C 1
ATOM 648 O O . THR A 1 86 ? -11.682 -19.935 4.863 1.00 90.25 86 THR A O 1
ATOM 651 N N . GLN A 1 87 ? -10.440 -18.654 6.226 1.00 85.44 87 GLN A N 1
ATOM 652 C CA . GLN A 1 87 ? -11.533 -17.905 6.844 1.00 85.44 87 GLN A CA 1
ATOM 653 C C . GLN A 1 87 ? -11.350 -16.399 6.592 1.00 85.44 87 GLN A C 1
ATOM 655 O O . GLN A 1 87 ? -10.212 -15.941 6.499 1.00 85.44 87 GLN A O 1
ATOM 660 N N . PRO A 1 88 ? -12.436 -15.613 6.468 1.00 81.06 88 PRO A N 1
ATOM 661 C CA . PRO A 1 88 ? -12.325 -14.162 6.402 1.00 81.06 88 PRO A CA 1
ATOM 662 C C . PRO A 1 88 ? -11.743 -13.592 7.703 1.00 81.06 88 PRO A C 1
ATOM 664 O O . PRO A 1 88 ? -12.247 -13.904 8.781 1.00 81.06 88 PRO A O 1
ATOM 667 N N . ALA A 1 89 ? -10.748 -12.710 7.604 1.00 76.06 89 ALA A N 1
ATOM 668 C CA . ALA A 1 89 ? -10.140 -12.027 8.746 1.00 76.06 89 ALA A CA 1
ATOM 669 C C . ALA A 1 89 ? -10.108 -10.496 8.569 1.00 76.06 89 ALA A C 1
ATOM 671 O O . ALA A 1 89 ? -10.330 -9.965 7.478 1.00 76.06 89 ALA A O 1
ATOM 672 N N . LEU A 1 90 ? -9.840 -9.791 9.671 1.00 77.81 90 LEU A N 1
ATOM 673 C CA . LEU A 1 90 ? -9.371 -8.404 9.670 1.00 77.81 90 LEU A CA 1
ATOM 674 C C . LEU A 1 90 ? -7.850 -8.442 9.838 1.00 77.81 90 LEU A C 1
ATOM 676 O O . LEU A 1 90 ? -7.357 -9.134 10.730 1.00 77.81 90 LEU A O 1
ATOM 680 N N . TYR A 1 91 ? -7.107 -7.712 9.009 1.00 70.62 91 TYR A N 1
ATOM 681 C CA . TYR A 1 91 ? -5.647 -7.794 8.997 1.00 70.62 91 TYR A CA 1
ATOM 682 C C . TYR A 1 91 ? -5.044 -6.586 9.701 1.00 70.62 91 TYR A C 1
ATOM 684 O O . TYR A 1 91 ? -5.125 -5.464 9.204 1.00 70.62 91 TYR A O 1
ATOM 692 N N . VAL A 1 92 ? -4.433 -6.815 10.862 1.00 72.19 92 VAL A N 1
ATOM 693 C CA . VAL A 1 92 ? -3.656 -5.793 11.569 1.00 72.19 92 VAL A CA 1
ATOM 694 C C . VAL A 1 92 ? -2.251 -5.761 10.978 1.00 72.19 92 VAL A C 1
ATOM 696 O O . VAL A 1 92 ? -1.579 -6.789 10.914 1.00 72.19 92 VAL A O 1
ATOM 699 N N . TYR A 1 93 ? -1.802 -4.581 10.566 1.00 63.72 93 TYR A N 1
ATOM 700 C CA . TYR A 1 93 ? -0.457 -4.358 10.041 1.00 63.72 93 TYR A CA 1
ATOM 701 C C . TYR A 1 93 ? 0.160 -3.113 10.701 1.00 63.72 93 TYR A C 1
ATOM 703 O O . TYR A 1 93 ? -0.479 -2.407 11.485 1.00 63.72 93 TYR A O 1
ATOM 711 N N . ARG A 1 94 ? 1.440 -2.882 10.419 1.00 67.94 94 ARG A N 1
ATOM 712 C CA . ARG A 1 94 ? 2.295 -1.907 11.093 1.00 67.94 94 ARG A CA 1
ATOM 713 C C . ARG A 1 94 ? 3.248 -1.312 10.061 1.00 67.94 94 ARG A C 1
ATOM 715 O O . ARG A 1 94 ? 4.012 -2.068 9.466 1.00 67.94 94 ARG A O 1
ATOM 722 N N . LEU A 1 95 ? 3.192 0.001 9.840 1.00 62.03 95 LEU A N 1
ATOM 723 C CA . LEU A 1 95 ? 4.196 0.706 9.024 1.00 62.03 95 LEU A CA 1
ATOM 724 C C . LEU A 1 95 ? 5.527 0.802 9.775 1.00 62.03 95 LEU A C 1
ATOM 726 O O . LEU A 1 95 ? 5.509 0.616 10.993 1.00 62.03 95 LEU A O 1
ATOM 730 N N . LYS A 1 96 ? 6.639 1.100 9.072 1.00 56.72 96 LYS A N 1
ATOM 731 C CA . LYS A 1 96 ? 7.884 1.570 9.701 1.00 56.72 96 LYS A CA 1
ATOM 732 C C . LYS A 1 96 ? 8.773 2.535 8.904 1.00 56.72 96 LYS A C 1
ATOM 734 O O . LYS A 1 96 ? 9.331 2.131 7.895 1.00 56.72 96 LYS A O 1
ATOM 739 N N . ASP A 1 97 ? 9.006 3.717 9.489 1.00 60.22 97 ASP A N 1
ATOM 740 C CA . ASP A 1 97 ? 10.086 4.681 9.199 1.00 60.22 97 ASP A CA 1
ATOM 741 C C . ASP A 1 97 ? 10.649 5.177 10.557 1.00 60.22 97 ASP A C 1
ATOM 743 O O . ASP A 1 97 ? 9.857 5.534 11.408 1.00 60.22 97 ASP A O 1
ATOM 747 N N . GLY A 1 98 ? 11.948 5.128 10.884 1.00 70.25 98 GLY A N 1
ATOM 748 C CA . GLY A 1 98 ? 12.431 5.479 12.254 1.00 70.25 98 GLY A CA 1
ATOM 749 C C . GLY A 1 98 ? 12.208 4.398 13.348 1.00 70.25 98 GLY A C 1
ATOM 750 O O . GLY A 1 98 ? 12.797 3.324 13.222 1.00 70.25 98 GLY A O 1
ATOM 751 N N . ASP A 1 99 ? 11.400 4.598 14.425 1.00 71.94 99 ASP A N 1
ATOM 752 C CA . ASP A 1 99 ? 10.839 3.465 15.249 1.00 71.94 99 ASP A CA 1
ATOM 753 C C . ASP A 1 99 ? 9.350 3.502 15.773 1.00 71.94 99 ASP A C 1
ATOM 755 O O . ASP A 1 99 ? 8.751 2.423 15.788 1.00 71.94 99 ASP A O 1
ATOM 759 N N . HIS A 1 100 ? 8.618 4.638 15.928 1.00 60.53 100 HIS A N 1
ATOM 760 C CA . HIS A 1 100 ? 7.121 4.649 15.651 1.00 60.53 100 HIS A CA 1
ATOM 761 C C . HIS A 1 100 ? 6.460 4.373 14.123 1.00 60.53 100 HIS A C 1
ATOM 763 O O . HIS A 1 100 ? 6.842 4.926 12.278 1.00 60.53 100 HIS A O 1
ATOM 769 N N . THR A 1 101 ? 5.598 3.475 14.802 1.00 65.31 101 THR A N 1
ATOM 770 C CA . THR A 1 101 ? 4.910 2.154 14.714 1.00 65.31 101 THR A CA 1
ATOM 771 C C . THR A 1 101 ? 3.376 2.263 14.580 1.00 65.31 101 THR A C 1
ATOM 773 O O . THR A 1 101 ? 2.653 1.503 15.224 1.00 65.31 101 THR A O 1
ATOM 776 N N . GLN A 1 102 ? 2.856 3.225 13.811 1.00 67.94 102 GLN A N 1
ATOM 777 C CA . GLN A 1 102 ? 1.448 3.337 13.434 1.00 67.94 102 GLN A CA 1
ATOM 778 C C . GLN A 1 102 ? 0.910 1.961 13.036 1.00 67.94 102 GLN A C 1
ATOM 780 O O . GLN A 1 102 ? 1.412 1.301 12.121 1.00 67.94 102 GLN A O 1
ATOM 785 N N . VAL A 1 103 ? -0.104 1.530 13.781 1.00 65.25 103 VAL A N 1
ATOM 786 C CA . VAL A 1 103 ? -0.838 0.292 13.550 1.00 65.25 103 VAL A CA 1
ATOM 787 C C . VAL A 1 103 ? -2.134 0.656 12.847 1.00 65.25 103 VAL A C 1
ATOM 789 O O . VAL A 1 103 ? -2.847 1.561 13.282 1.00 65.25 103 VAL A O 1
ATOM 792 N N . GLY A 1 104 ? -2.449 -0.063 11.777 1.00 65.75 104 GLY A N 1
ATOM 793 C CA . GLY A 1 104 ? -3.711 0.080 11.066 1.00 65.75 104 GLY A CA 1
ATOM 794 C C . GLY A 1 104 ? -4.355 -1.274 10.787 1.00 65.75 104 GLY A C 1
ATOM 795 O O . GLY A 1 104 ? -3.802 -2.332 11.097 1.00 65.75 104 GLY A O 1
ATOM 796 N N . VAL A 1 105 ? -5.546 -1.231 10.193 1.00 68.06 105 VAL A N 1
ATOM 797 C CA . VAL A 1 105 ? -6.335 -2.418 9.850 1.00 68.06 105 VAL A CA 1
ATOM 798 C C . VAL A 1 105 ? -6.699 -2.381 8.371 1.00 68.06 105 VAL A C 1
ATOM 800 O O . VAL A 1 105 ? -7.344 -1.433 7.926 1.00 68.06 105 VAL A O 1
ATOM 803 N N . ALA A 1 106 ? -6.339 -3.429 7.632 1.00 71.31 106 ALA A N 1
ATOM 804 C CA . ALA A 1 106 ? -6.857 -3.688 6.295 1.00 71.31 106 ALA A CA 1
ATOM 805 C C . ALA A 1 106 ? -8.118 -4.566 6.391 1.00 71.31 106 ALA A C 1
ATOM 807 O O . ALA A 1 106 ? -8.121 -5.632 7.017 1.00 71.31 106 ALA A O 1
ATOM 808 N N . ALA A 1 107 ? -9.204 -4.083 5.788 1.00 76.19 107 ALA A N 1
ATOM 809 C CA . ALA A 1 107 ? -10.536 -4.680 5.797 1.00 76.19 107 ALA A CA 1
ATOM 810 C C . ALA A 1 107 ? -11.369 -4.107 4.638 1.00 76.19 107 ALA A C 1
ATOM 812 O O . ALA A 1 107 ? -11.014 -3.069 4.078 1.00 76.19 107 ALA A O 1
ATOM 813 N N . CYS A 1 108 ? -12.500 -4.732 4.312 1.00 78.94 108 CYS A N 1
ATOM 814 C CA . CYS A 1 108 ? -13.435 -4.175 3.336 1.00 78.94 108 CYS A CA 1
ATOM 815 C C . CYS A 1 108 ? -14.384 -3.158 3.998 1.00 78.94 108 CYS A C 1
ATOM 817 O O . CYS A 1 108 ? -14.898 -3.392 5.097 1.00 78.94 108 CYS A O 1
ATOM 819 N N . PHE A 1 109 ? -14.658 -2.061 3.292 1.00 76.88 109 PHE A N 1
ATOM 820 C CA . PHE A 1 109 ? -15.594 -0.994 3.670 1.00 76.88 109 PHE A CA 1
ATOM 821 C C . PHE A 1 109 ? -16.645 -0.808 2.559 1.00 76.88 109 PHE A C 1
ATOM 823 O O . PHE A 1 109 ? -16.433 -1.282 1.443 1.00 76.88 109 PHE A O 1
ATOM 830 N N . SER A 1 110 ? -17.775 -0.147 2.842 1.00 78.56 110 SER A N 1
ATOM 831 C CA . SER A 1 110 ? -18.789 0.128 1.810 1.00 78.56 110 SER A CA 1
ATOM 832 C C . SER A 1 110 ? -18.452 1.371 0.978 1.00 78.56 110 SER A C 1
ATOM 834 O O . SER A 1 110 ? -18.027 2.381 1.536 1.00 78.56 110 SER A O 1
ATOM 836 N N . LEU A 1 111 ? -18.707 1.322 -0.334 1.00 75.69 111 LEU A N 1
ATOM 837 C CA . LEU A 1 111 ? -18.644 2.500 -1.209 1.00 75.69 111 LEU A CA 1
ATOM 838 C C . LEU A 1 111 ? -19.808 3.463 -0.926 1.00 75.69 111 LEU A C 1
ATOM 840 O O . LEU A 1 111 ? -19.580 4.661 -0.795 1.00 75.69 111 LEU A O 1
ATOM 844 N N . ASP A 1 112 ? -21.016 2.945 -0.670 1.00 79.50 112 ASP A N 1
ATOM 845 C CA . ASP A 1 112 ? -22.190 3.769 -0.334 1.00 79.50 112 ASP A CA 1
ATOM 846 C C . ASP A 1 112 ? -21.925 4.673 0.886 1.00 79.50 112 ASP A C 1
ATOM 848 O O . ASP A 1 112 ? -22.385 5.811 0.955 1.00 79.50 112 ASP A O 1
ATOM 852 N N . GLU A 1 113 ? -21.165 4.163 1.864 1.00 79.56 113 GLU A N 1
ATOM 853 C CA . GLU A 1 113 ? -20.778 4.897 3.073 1.00 79.56 113 GLU A CA 1
ATOM 854 C C . GLU A 1 113 ? -19.662 5.926 2.827 1.00 79.56 113 GLU A C 1
ATOM 856 O O . GLU A 1 113 ? -19.514 6.859 3.617 1.00 79.56 113 GLU A O 1
ATOM 861 N N . TYR A 1 114 ? -18.877 5.772 1.759 1.00 74.00 114 TYR A N 1
ATOM 862 C CA . TYR A 1 114 ? -17.863 6.730 1.307 1.00 74.00 114 TYR A CA 1
ATOM 863 C C . TYR A 1 114 ? -18.493 7.879 0.519 1.00 74.00 114 TYR A C 1
ATOM 865 O O . TYR A 1 114 ? -18.150 9.041 0.756 1.00 74.00 114 TYR A O 1
ATOM 873 N N . ASP A 1 115 ? -19.488 7.582 -0.314 1.00 77.12 115 ASP A N 1
ATOM 874 C CA . ASP A 1 115 ? -20.224 8.596 -1.071 1.00 77.12 115 ASP A CA 1
AT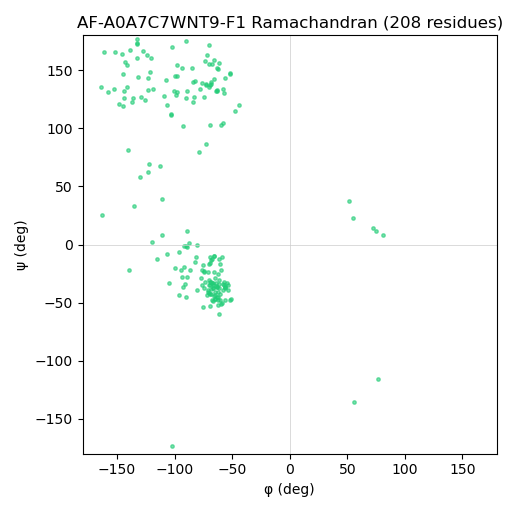OM 875 C C . ASP A 1 115 ? -21.191 9.392 -0.185 1.00 77.12 115 ASP A C 1
ATOM 877 O O . ASP A 1 115 ? -21.290 10.612 -0.319 1.00 77.12 115 ASP A O 1
ATOM 881 N N . ASN A 1 116 ? -21.839 8.749 0.796 1.00 83.56 116 ASN A N 1
ATOM 882 C CA . ASN A 1 116 ? -22.697 9.445 1.765 1.00 83.56 116 ASN A CA 1
ATOM 883 C C . ASN A 1 116 ? -21.931 10.127 2.925 1.00 83.56 116 ASN A C 1
ATOM 885 O O . ASN A 1 116 ? -22.548 10.754 3.788 1.00 83.56 116 ASN A O 1
ATOM 889 N N . GLY A 1 117 ? -20.597 10.020 2.965 1.00 80.00 117 GLY A N 1
ATOM 890 C CA . GLY A 1 117 ? -19.748 10.687 3.959 1.00 80.00 117 GLY A CA 1
ATOM 891 C C . GLY A 1 117 ? -19.807 10.113 5.385 1.00 80.00 117 GLY A C 1
ATOM 892 O O . GLY A 1 117 ? -19.326 10.762 6.323 1.00 80.00 117 GLY A O 1
ATOM 893 N N . THR A 1 118 ? -20.368 8.913 5.579 1.00 81.62 118 THR A N 1
ATOM 894 C CA . THR A 1 118 ? -20.240 8.128 6.827 1.00 81.62 118 THR A CA 1
ATOM 895 C C . THR A 1 118 ? -18.794 7.669 7.044 1.00 81.62 118 THR A C 1
ATOM 897 O O . THR A 1 118 ? -18.310 7.610 8.174 1.00 81.62 118 THR A O 1
ATOM 900 N N . ILE A 1 119 ? -18.081 7.391 5.956 1.00 69.69 119 ILE A N 1
ATOM 901 C CA . ILE A 1 119 ? -16.627 7.279 5.889 1.00 69.69 119 ILE A CA 1
ATOM 902 C C . ILE A 1 119 ? -16.075 8.678 5.591 1.00 69.69 119 ILE A C 1
ATOM 904 O O . ILE A 1 119 ? -16.566 9.367 4.699 1.00 69.69 119 ILE A O 1
ATOM 908 N N . LYS A 1 120 ? -15.059 9.108 6.345 1.00 76.69 120 LYS A N 1
ATOM 909 C CA . LYS A 1 120 ? -14.325 10.346 6.058 1.00 76.69 120 LYS A CA 1
ATOM 910 C C . LYS A 1 120 ? -13.213 10.079 5.045 1.00 76.69 120 LYS A C 1
ATOM 912 O O . LYS A 1 120 ? -12.730 8.953 4.936 1.00 76.69 120 LYS A O 1
ATOM 917 N N . LYS A 1 121 ? -12.879 11.114 4.276 1.00 67.75 121 LYS A N 1
ATOM 918 C CA . LYS A 1 121 ? -11.844 11.112 3.240 1.00 67.75 121 LYS A CA 1
ATOM 919 C C . LYS A 1 121 ? -10.665 11.912 3.804 1.00 67.75 121 LYS A C 1
ATOM 921 O O . LYS A 1 121 ? -10.888 13.070 4.151 1.00 67.75 121 LYS A O 1
ATOM 926 N N . HIS A 1 122 ? -9.480 11.306 3.936 1.00 54.38 122 HIS A N 1
ATOM 927 C CA . HIS A 1 122 ? -8.295 12.009 4.460 1.00 54.38 122 HIS A CA 1
ATOM 928 C C . HIS A 1 122 ? -7.769 13.056 3.472 1.00 54.38 122 HIS A C 1
ATOM 930 O O . HIS A 1 122 ? -7.341 14.135 3.871 1.00 54.38 122 HIS A O 1
ATOM 936 N N . GLU A 1 123 ? -7.870 12.758 2.177 1.00 56.75 123 GLU A N 1
ATOM 937 C CA . GLU A 1 123 ? -7.293 13.545 1.090 1.00 56.75 123 GLU A CA 1
ATOM 938 C C . GLU A 1 123 ? -8.323 13.770 -0.031 1.00 56.75 123 GLU A C 1
ATOM 940 O O . GLU A 1 123 ? -9.454 13.262 0.012 1.00 56.75 123 GLU A O 1
ATOM 945 N N . ARG A 1 124 ? -7.961 14.589 -1.023 1.00 65.81 124 ARG A N 1
ATOM 946 C CA . ARG A 1 124 ? -8.771 14.851 -2.220 1.00 65.81 124 ARG A CA 1
ATOM 947 C C . ARG A 1 124 ? -7.970 14.479 -3.459 1.00 65.81 124 ARG A C 1
ATOM 949 O O . ARG A 1 124 ? -7.597 15.352 -4.245 1.00 65.81 124 ARG A O 1
ATOM 956 N N . THR A 1 125 ? -7.768 13.175 -3.603 1.00 62.59 125 THR A N 1
ATOM 957 C CA . THR A 1 125 ? -7.030 12.560 -4.700 1.00 62.59 125 THR A CA 1
ATOM 958 C C . THR A 1 125 ? -7.567 13.040 -6.049 1.00 62.59 125 THR A C 1
ATOM 960 O O . THR A 1 125 ? -8.744 13.378 -6.205 1.00 62.59 125 THR A O 1
ATOM 963 N N . ARG A 1 126 ? -6.680 13.151 -7.040 1.00 74.25 126 ARG A N 1
ATOM 964 C CA . ARG A 1 126 ? -7.050 13.654 -8.366 1.00 74.25 126 ARG A CA 1
ATOM 965 C C . ARG A 1 126 ? -7.814 12.584 -9.161 1.00 74.25 126 ARG A C 1
ATOM 967 O O . ARG A 1 126 ? -7.327 11.454 -9.196 1.00 74.25 126 ARG A O 1
ATOM 974 N N . PRO A 1 127 ? -8.887 12.936 -9.898 1.00 76.12 127 PRO A N 1
ATOM 975 C CA . PRO A 1 127 ? -9.647 11.972 -10.697 1.00 76.12 127 PRO A CA 1
ATOM 976 C C . PRO A 1 127 ? -8.797 11.154 -11.675 1.00 76.12 127 PRO A C 1
ATOM 978 O O . PRO A 1 127 ? -9.042 9.970 -11.838 1.00 76.12 127 PRO A O 1
ATOM 981 N N . ASP A 1 128 ? -7.745 11.733 -12.265 1.00 76.06 128 ASP A N 1
ATOM 982 C CA . ASP A 1 128 ? -6.863 11.006 -13.185 1.00 76.06 128 ASP A CA 1
ATOM 983 C C . ASP A 1 128 ? -6.024 9.911 -12.496 1.00 76.06 128 ASP A C 1
ATOM 985 O O . ASP A 1 128 ? -5.803 8.856 -13.088 1.00 76.06 128 ASP A O 1
ATOM 989 N N . LYS A 1 129 ? -5.638 10.103 -11.222 1.00 75.12 129 LYS A N 1
ATOM 990 C CA . LYS A 1 129 ? -5.055 9.032 -10.389 1.00 75.12 129 LYS A CA 1
ATOM 991 C C . LYS A 1 129 ? -6.116 7.989 -10.001 1.00 75.12 129 LYS A C 1
ATOM 993 O O . LYS A 1 129 ? -5.822 6.795 -9.985 1.00 75.12 129 LYS A O 1
ATOM 998 N N . GLU A 1 130 ? -7.329 8.428 -9.656 1.00 76.31 130 GLU A N 1
ATOM 999 C CA . GLU A 1 130 ? -8.426 7.545 -9.227 1.00 76.31 130 GLU A CA 1
ATOM 1000 C C . GLU A 1 130 ? -8.908 6.627 -10.367 1.00 76.31 130 GLU A C 1
ATOM 1002 O O . GLU A 1 130 ? -9.070 5.420 -10.157 1.00 76.31 130 GLU A O 1
ATOM 1007 N N . ASP A 1 131 ? -9.078 7.170 -11.577 1.00 80.94 131 ASP A N 1
ATOM 1008 C CA . ASP A 1 131 ? -9.500 6.447 -12.782 1.00 80.94 131 ASP A CA 1
ATOM 1009 C C . ASP A 1 131 ? -8.457 5.404 -13.210 1.00 80.94 131 ASP A C 1
ATOM 1011 O O . ASP A 1 131 ? -8.812 4.242 -13.439 1.00 80.94 131 ASP A O 1
ATOM 1015 N N . ASP A 1 132 ? -7.169 5.772 -13.262 1.00 86.62 132 ASP A N 1
ATOM 1016 C CA . ASP A 1 132 ? -6.086 4.831 -13.571 1.00 86.62 132 ASP A CA 1
ATOM 1017 C C . ASP A 1 132 ? -6.031 3.680 -12.557 1.00 86.62 132 ASP A C 1
ATOM 1019 O O . ASP A 1 132 ? -6.087 2.499 -12.926 1.00 86.62 132 ASP A O 1
ATOM 1023 N N . ARG A 1 133 ? -6.002 4.007 -11.259 1.00 85.62 133 ARG A N 1
ATOM 1024 C CA . ARG A 1 133 ? -5.894 2.991 -10.208 1.00 85.62 133 ARG A CA 1
ATOM 1025 C C . ARG A 1 133 ? -7.117 2.074 -10.181 1.00 85.62 133 ARG A C 1
ATOM 1027 O O . ARG A 1 133 ? -6.981 0.876 -9.917 1.00 85.62 133 ARG A O 1
ATOM 1034 N N . THR A 1 134 ? -8.295 2.605 -10.507 1.00 82.88 134 THR A N 1
ATOM 1035 C CA . THR A 1 134 ? -9.526 1.822 -10.678 1.00 82.88 134 THR A CA 1
ATOM 1036 C C . THR A 1 134 ? -9.432 0.902 -11.896 1.00 82.88 134 THR A C 1
ATOM 1038 O O . THR A 1 134 ? -9.681 -0.298 -11.763 1.00 82.88 134 THR A O 1
ATOM 1041 N N . ARG A 1 135 ? -8.997 1.408 -13.060 1.00 88.06 135 ARG A N 1
ATOM 1042 C CA . ARG A 1 135 ? -8.764 0.613 -14.282 1.00 88.06 135 ARG A CA 1
ATOM 1043 C C . ARG A 1 135 ? -7.757 -0.514 -14.047 1.00 88.06 135 ARG A C 1
ATOM 1045 O O . ARG A 1 135 ? -7.981 -1.632 -14.519 1.00 88.06 135 ARG A O 1
ATOM 1052 N N . HIS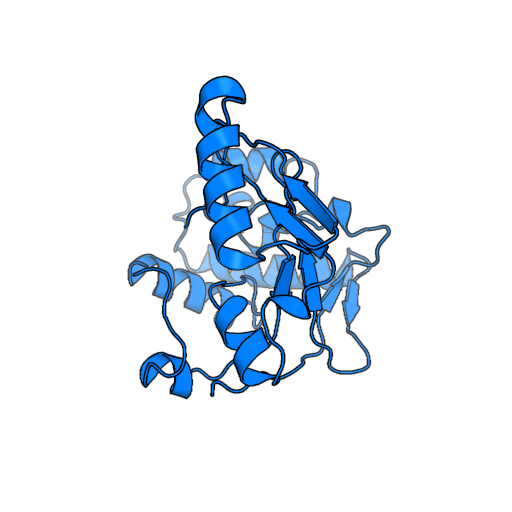 A 1 136 ? -6.705 -0.262 -13.268 1.00 92.38 136 HIS A N 1
ATOM 1053 C CA . HIS A 1 136 ? -5.741 -1.274 -12.829 1.00 92.38 136 HIS A CA 1
ATOM 1054 C C . HIS A 1 136 ? -6.401 -2.361 -11.980 1.00 92.38 136 HIS A C 1
ATOM 1056 O O . HIS A 1 136 ? -6.420 -3.519 -12.396 1.00 92.38 136 HIS A O 1
ATOM 1062 N N . MET A 1 137 ? -7.020 -1.998 -10.849 1.00 84.06 137 MET A N 1
ATOM 1063 C CA . MET A 1 137 ? -7.629 -2.965 -9.922 1.00 84.06 137 MET A CA 1
ATOM 1064 C C . MET A 1 137 ? -8.770 -3.780 -10.550 1.00 84.06 137 MET A C 1
ATOM 1066 O O . MET A 1 137 ? -8.917 -4.962 -10.233 1.00 84.06 137 MET A O 1
ATOM 1070 N N . VAL A 1 138 ? -9.545 -3.180 -11.463 1.00 86.75 138 VAL A N 1
ATOM 1071 C CA . VAL A 1 138 ? -10.570 -3.878 -12.257 1.00 86.75 138 VAL A CA 1
ATOM 1072 C C . VAL A 1 138 ? -9.929 -4.841 -13.260 1.00 86.75 138 VAL A C 1
ATOM 1074 O O . VAL A 1 138 ? -10.383 -5.976 -13.370 1.00 86.75 138 VAL A O 1
ATOM 1077 N N . THR A 1 139 ? -8.852 -4.445 -13.948 1.00 90.44 139 THR A N 1
ATOM 1078 C CA . THR A 1 139 ? -8.158 -5.327 -14.907 1.00 90.44 139 THR A CA 1
ATOM 1079 C C . THR A 1 139 ? -7.480 -6.520 -14.231 1.00 90.44 139 THR A C 1
ATOM 1081 O O . THR A 1 139 ? -7.503 -7.616 -14.782 1.00 90.44 139 THR A O 1
ATOM 1084 N N . ILE A 1 140 ? -6.902 -6.359 -13.038 1.00 91.94 140 ILE A N 1
ATOM 1085 C CA . ILE A 1 140 ? -6.258 -7.477 -12.319 1.00 91.94 140 ILE A CA 1
ATOM 1086 C C . ILE A 1 140 ? -7.211 -8.262 -11.401 1.00 91.94 140 ILE A C 1
ATOM 1088 O O . ILE A 1 140 ? -6.789 -9.231 -10.766 1.00 91.94 140 ILE A O 1
ATOM 1092 N N . GLU A 1 141 ? -8.479 -7.842 -11.313 1.00 89.06 141 GLU A N 1
ATOM 1093 C CA . GLU A 1 141 ? -9.521 -8.420 -10.449 1.00 89.06 141 GLU A CA 1
ATOM 1094 C C . GLU A 1 141 ? -9.073 -8.540 -8.973 1.00 89.06 141 GLU A C 1
ATOM 1096 O O . GLU A 1 141 ? -9.372 -9.513 -8.275 1.00 89.06 141 GLU A O 1
ATOM 1101 N N . ALA A 1 142 ? -8.309 -7.550 -8.491 1.00 83.06 142 ALA A N 1
ATOM 1102 C CA . ALA A 1 142 ? -7.711 -7.551 -7.156 1.00 83.06 142 ALA A CA 1
ATOM 1103 C C . ALA A 1 142 ? -7.469 -6.134 -6.605 1.00 83.06 142 ALA A C 1
ATOM 1105 O O . ALA A 1 142 ? -6.889 -5.272 -7.266 1.00 83.06 142 ALA A O 1
ATOM 1106 N N . GLN A 1 143 ? -7.844 -5.918 -5.341 1.00 73.00 143 GLN A N 1
ATOM 1107 C CA . GLN A 1 143 ? -7.500 -4.705 -4.594 1.00 73.00 143 GLN A CA 1
ATOM 1108 C C . GLN A 1 143 ? -6.019 -4.739 -4.194 1.00 73.00 143 GLN A C 1
ATOM 1110 O O . GLN A 1 143 ? -5.558 -5.715 -3.602 1.00 73.00 143 GLN A O 1
ATOM 1115 N N . THR A 1 144 ? -5.272 -3.682 -4.526 1.00 70.31 144 THR A N 1
ATOM 1116 C CA . THR A 1 144 ? -3.804 -3.617 -4.358 1.00 70.31 144 THR A CA 1
ATOM 1117 C C . THR A 1 144 ? -3.322 -2.285 -3.755 1.00 70.31 144 THR A C 1
ATOM 1119 O O . THR A 1 144 ? -2.240 -1.797 -4.073 1.00 70.31 144 THR A O 1
ATOM 1122 N N . GLY A 1 145 ? -4.131 -1.689 -2.874 1.00 57.31 145 GLY A N 1
ATOM 1123 C CA . GLY A 1 145 ? -3.826 -0.469 -2.114 1.00 57.31 145 GLY A CA 1
ATOM 1124 C C . GLY A 1 145 ? -4.574 -0.443 -0.773 1.00 57.31 145 GLY A C 1
ATOM 1125 O O . GLY A 1 145 ? -5.479 -1.253 -0.560 1.00 57.31 145 GLY A O 1
ATOM 1126 N N . VAL A 1 146 ? -4.183 0.447 0.147 1.00 49.97 146 VAL A N 1
ATOM 1127 C CA . VAL A 1 146 ? -4.737 0.535 1.515 1.00 49.97 146 VAL A CA 1
ATOM 1128 C C . VAL A 1 146 ? -4.788 2.003 1.979 1.00 49.97 146 VAL A C 1
ATOM 1130 O O . VAL A 1 146 ? -3.944 2.786 1.565 1.00 49.97 146 VAL A O 1
ATOM 1133 N N . VAL A 1 147 ? -5.783 2.379 2.796 1.00 44.66 147 VAL A N 1
ATOM 1134 C CA . VAL A 1 147 ? -6.249 3.775 3.004 1.00 44.66 147 VAL A CA 1
ATOM 1135 C C . VAL A 1 147 ? -6.600 4.007 4.491 1.00 44.66 147 VAL A C 1
ATOM 1137 O O . VAL A 1 147 ? -7.267 3.149 5.082 1.00 44.66 147 VAL A O 1
ATOM 1140 N N . PHE A 1 148 ? -6.192 5.127 5.121 1.00 36.38 148 PHE A N 1
ATOM 1141 C CA . PHE A 1 148 ? -6.180 5.263 6.599 1.00 36.38 148 PHE A CA 1
ATOM 1142 C C . PHE A 1 148 ? -6.684 6.586 7.183 1.00 36.38 148 PHE A C 1
ATOM 1144 O O . PHE A 1 148 ? -6.086 7.621 6.943 1.00 36.38 148 PHE A O 1
ATOM 1151 N N . ASP A 1 149 ? -7.705 6.527 8.059 1.00 37.44 149 ASP A N 1
ATOM 1152 C CA . ASP A 1 149 ? -8.129 7.696 8.869 1.00 37.44 149 ASP A CA 1
ATOM 1153 C C . ASP A 1 149 ? -9.030 7.382 10.101 1.00 37.44 149 ASP A C 1
ATOM 1155 O O . ASP A 1 149 ? -9.893 8.165 10.487 1.00 37.44 149 ASP A O 1
ATOM 1159 N N . ARG A 1 150 ? -8.979 6.168 10.685 1.00 49.12 150 ARG A N 1
ATOM 1160 C CA . ARG A 1 150 ? -10.114 5.662 11.513 1.00 49.12 150 ARG A CA 1
ATOM 1161 C C . ARG A 1 150 ? -9.885 5.419 13.010 1.00 49.12 150 ARG A C 1
ATOM 1163 O O . ARG A 1 150 ? -10.862 5.170 13.711 1.00 49.12 150 ARG A O 1
ATOM 1170 N N . VAL A 1 151 ? -8.651 5.406 13.514 1.00 45.88 151 VAL A N 1
ATOM 1171 C CA . VAL A 1 151 ? -8.342 4.691 14.777 1.00 45.88 151 VAL A CA 1
ATOM 1172 C C . VAL A 1 151 ? -9.040 5.280 16.014 1.00 45.88 151 VAL A C 1
ATOM 1174 O O . VAL A 1 151 ? -9.666 4.527 16.753 1.00 45.88 151 VAL A O 1
ATOM 1177 N N . SER A 1 152 ? -9.011 6.603 16.211 1.00 44.12 152 SER A N 1
ATOM 1178 C CA . SER A 1 152 ? -9.642 7.256 17.377 1.00 44.12 152 SER A CA 1
ATOM 1179 C C . SER A 1 152 ? -11.166 7.047 17.412 1.00 44.12 152 SER A C 1
ATOM 1181 O O . SER A 1 152 ? -11.717 6.578 18.408 1.00 44.12 152 SER A O 1
ATOM 1183 N N . GLN A 1 153 ? -11.841 7.267 16.276 1.00 45.41 153 GLN A N 1
ATOM 1184 C CA . GLN A 1 153 ? -13.278 7.008 16.114 1.00 45.41 153 GLN A CA 1
ATOM 1185 C C . GLN A 1 153 ? -13.638 5.547 16.449 1.00 45.41 153 GLN A C 1
ATOM 1187 O O . GLN A 1 153 ? -14.691 5.290 17.026 1.00 45.41 153 GLN A O 1
ATOM 1192 N N . ARG A 1 154 ? -12.759 4.589 16.112 1.00 46.44 154 ARG A N 1
ATOM 1193 C CA . ARG A 1 154 ? -13.002 3.153 16.309 1.00 46.44 154 ARG A CA 1
ATOM 1194 C C . ARG A 1 154 ? -12.901 2.668 17.750 1.00 46.44 154 ARG A C 1
ATOM 1196 O O . ARG A 1 154 ? -13.518 1.651 18.046 1.00 46.44 154 ARG A O 1
ATOM 1203 N N . LEU A 1 155 ? -12.181 3.368 18.625 1.00 47.22 155 LEU A N 1
ATOM 1204 C CA . LEU A 1 155 ? -12.201 3.069 20.060 1.00 47.22 155 LEU A CA 1
ATOM 1205 C C . LEU A 1 155 ? -13.575 3.432 20.638 1.00 47.22 155 LEU A C 1
ATOM 1207 O O . LEU A 1 155 ? -14.273 2.558 21.151 1.00 47.22 155 LEU A O 1
ATOM 1211 N N . ALA A 1 156 ? -14.023 4.670 20.404 1.00 56.00 156 ALA A N 1
ATOM 1212 C CA . ALA A 1 156 ? -15.334 5.145 20.843 1.00 56.00 156 ALA A CA 1
ATOM 1213 C C . ALA A 1 156 ? -16.505 4.332 20.244 1.00 56.00 156 ALA A C 1
ATOM 1215 O O . ALA A 1 156 ? -17.424 3.965 20.974 1.00 56.00 156 ALA A O 1
ATOM 1216 N N . ASP A 1 157 ? -16.453 3.986 18.947 1.00 52.25 157 ASP A N 1
ATOM 1217 C CA . ASP A 1 157 ? -17.423 3.081 18.292 1.00 52.25 157 ASP A CA 1
ATOM 1218 C C . ASP A 1 157 ? -17.497 1.699 18.982 1.00 52.25 157 ASP A C 1
ATOM 1220 O O . ASP A 1 157 ? -18.549 1.060 18.973 1.00 52.25 157 ASP A O 1
ATOM 1224 N N . ALA A 1 158 ? -16.386 1.216 19.553 1.00 56.91 158 ALA A N 1
ATOM 1225 C CA . ALA A 1 158 ? -16.288 -0.084 20.220 1.00 56.91 158 ALA A CA 1
ATOM 1226 C C . ALA A 1 158 ? -16.671 -0.045 21.714 1.00 56.91 158 ALA A C 1
ATOM 1228 O O . ALA A 1 158 ? -16.607 -1.077 22.383 1.00 56.91 158 ALA A O 1
ATOM 1229 N N . GLY A 1 159 ? -17.062 1.121 22.243 1.00 69.31 159 GLY A N 1
ATOM 1230 C CA . GLY A 1 159 ? -17.318 1.321 23.672 1.00 69.31 159 GLY A CA 1
ATOM 1231 C C . GLY A 1 159 ? -16.052 1.411 24.532 1.00 69.31 159 GLY A C 1
ATOM 1232 O O . GLY A 1 159 ? -16.163 1.362 25.754 1.00 69.31 159 GLY A O 1
ATOM 1233 N N . ALA A 1 160 ? -14.881 1.546 23.904 1.00 66.19 160 ALA A N 1
ATOM 1234 C CA . ALA A 1 160 ? -13.595 1.766 24.555 1.00 66.19 160 ALA A CA 1
ATOM 1235 C C . ALA A 1 160 ? -13.232 3.262 24.553 1.00 66.19 160 ALA A C 1
ATOM 1237 O O . ALA A 1 160 ? -13.658 4.022 23.677 1.00 66.19 160 ALA A O 1
ATOM 1238 N N . THR A 1 161 ? -12.418 3.696 25.509 1.00 74.19 161 THR A N 1
ATOM 1239 C CA . THR A 1 161 ? -11.871 5.060 25.550 1.00 74.19 161 THR A CA 1
ATOM 1240 C C . THR A 1 161 ? -10.412 5.085 25.080 1.00 74.19 161 THR A C 1
ATOM 1242 O O . THR A 1 161 ? -9.860 4.088 24.610 1.00 74.19 161 THR A O 1
ATOM 1245 N N . MET A 1 162 ? -9.758 6.245 25.194 1.00 63.09 162 MET A N 1
ATOM 1246 C CA . MET A 1 162 ? -8.302 6.334 25.041 1.00 63.09 162 MET A CA 1
ATOM 1247 C C . MET A 1 162 ? -7.552 5.675 26.217 1.00 63.09 162 MET A C 1
ATOM 1249 O O . MET A 1 162 ? -6.374 5.353 26.073 1.00 63.09 162 MET A O 1
ATOM 1253 N N . ASP A 1 163 ? -8.224 5.429 27.345 1.00 68.06 163 ASP A N 1
ATOM 1254 C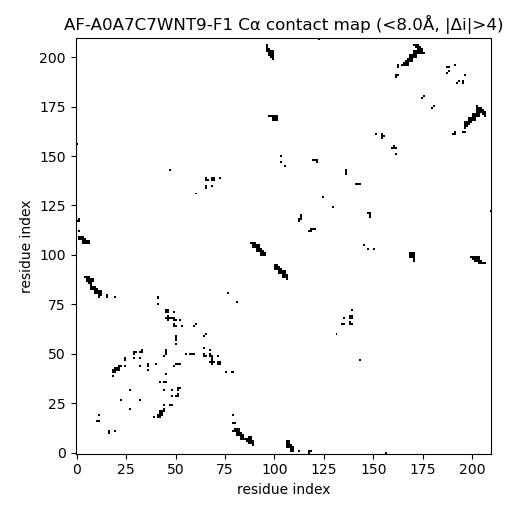 CA . ASP A 1 163 ? -7.651 4.824 28.556 1.00 68.06 163 ASP A CA 1
ATOM 1255 C C . ASP A 1 163 ? -7.474 3.298 28.407 1.00 68.06 163 ASP A C 1
ATOM 1257 O O . ASP A 1 163 ? -6.533 2.722 28.951 1.00 68.06 163 ASP A O 1
ATOM 1261 N N . ASP A 1 164 ? -8.313 2.646 27.590 1.00 65.00 164 ASP A N 1
ATOM 1262 C CA . ASP A 1 164 ? -8.187 1.224 27.225 1.00 65.00 164 ASP A CA 1
ATOM 1263 C C . ASP A 1 164 ? -6.974 0.932 26.310 1.00 65.00 164 ASP A C 1
ATOM 1265 O O . ASP A 1 164 ? -6.613 -0.226 26.066 1.00 65.00 164 ASP A O 1
ATOM 1269 N N . VAL A 1 165 ? -6.318 1.968 25.773 1.00 58.78 165 VAL A N 1
ATOM 1270 C CA . VAL A 1 165 ? -5.200 1.832 24.828 1.00 58.78 165 VAL A CA 1
ATOM 1271 C C . VAL A 1 165 ? -3.908 1.488 25.571 1.00 58.78 165 VAL A C 1
ATOM 1273 O O . VAL A 1 165 ? -3.046 2.334 25.756 1.00 58.78 165 VAL A O 1
ATOM 1276 N N . VAL A 1 166 ? -3.707 0.223 25.948 1.00 59.22 166 VAL A N 1
ATOM 1277 C CA . VAL A 1 166 ? -2.559 -0.227 26.778 1.00 59.22 166 VAL A CA 1
ATOM 1278 C C . VAL A 1 166 ? -1.151 0.010 26.191 1.00 59.22 166 VAL A C 1
ATOM 1280 O O . VAL A 1 166 ? -0.151 -0.042 26.922 1.00 59.22 166 VAL A O 1
ATOM 1283 N N . LYS A 1 167 ? -1.030 0.270 24.881 1.00 55.41 167 LYS A N 1
ATOM 1284 C CA . LYS A 1 167 ? 0.245 0.577 24.213 1.00 55.41 167 LYS A CA 1
ATOM 1285 C C . LYS A 1 167 ? 0.080 1.616 23.109 1.00 55.41 167 LYS A C 1
ATOM 1287 O O . LYS A 1 167 ? -0.749 1.460 22.219 1.00 55.41 167 LYS A O 1
ATOM 1292 N N . ILE A 1 168 ? 0.960 2.617 23.129 1.00 51.53 168 ILE A N 1
ATOM 1293 C CA . ILE A 1 168 ? 1.075 3.657 22.105 1.00 51.53 168 ILE A CA 1
ATOM 1294 C C . ILE A 1 168 ? 2.532 3.804 21.703 1.00 51.53 168 ILE A C 1
ATOM 1296 O O . ILE A 1 168 ? 3.441 3.732 22.524 1.00 51.53 168 ILE A O 1
ATOM 1300 N N . ASN A 1 169 ? 2.764 4.068 20.433 1.00 50.38 169 ASN A N 1
ATOM 1301 C CA . ASN A 1 169 ? 4.058 4.500 19.936 1.00 50.38 169 ASN A CA 1
ATOM 1302 C C . ASN A 1 169 ? 3.808 5.899 19.270 1.00 50.38 169 ASN A C 1
ATOM 1304 O O . ASN A 1 169 ? 2.647 6.210 18.990 1.00 50.38 169 ASN A O 1
ATOM 1308 N N . THR A 1 170 ? 4.802 6.774 19.036 1.00 54.72 170 THR A N 1
ATOM 1309 C CA . THR A 1 170 ? 4.580 8.077 18.328 1.00 54.72 170 THR A CA 1
ATOM 1310 C C . THR A 1 170 ? 5.756 8.498 17.422 1.00 54.72 170 THR A C 1
ATOM 1312 O O . THR A 1 170 ? 6.900 8.475 17.865 1.00 54.72 170 THR A O 1
ATOM 1315 N N . TYR A 1 171 ? 5.485 8.781 16.136 1.00 64.00 171 TYR A N 1
ATOM 1316 C CA . TYR A 1 171 ? 6.450 8.945 15.020 1.00 64.00 171 TYR A CA 1
ATOM 1317 C C . TYR A 1 171 ? 6.423 10.452 14.718 1.00 64.00 171 TYR A C 1
ATOM 1319 O O . TYR A 1 171 ? 5.333 11.002 14.561 1.00 64.00 171 TYR A O 1
ATOM 1327 N N . ILE A 1 172 ? 7.577 11.122 14.689 1.00 64.19 172 ILE A N 1
ATOM 1328 C CA . ILE A 1 172 ? 7.691 12.564 14.404 1.00 64.19 172 ILE A CA 1
ATOM 1329 C C . ILE A 1 172 ? 8.740 12.744 13.307 1.00 64.19 172 ILE A C 1
ATOM 1331 O O . ILE A 1 172 ? 9.840 12.206 13.432 1.00 64.19 172 ILE A O 1
ATOM 1335 N N . VAL A 1 173 ? 8.364 13.445 12.236 1.00 71.19 173 VAL A N 1
ATOM 1336 C CA . VAL A 1 173 ? 9.221 13.737 11.074 1.00 71.19 173 VAL A CA 1
ATOM 1337 C C . VAL A 1 173 ? 10.268 14.777 11.454 1.00 71.19 173 VAL A C 1
ATOM 1339 O O . VAL A 1 173 ? 9.939 15.717 12.172 1.00 71.19 173 VAL A O 1
ATOM 1342 N N . ASP A 1 174 ? 11.507 14.586 10.997 1.00 76.31 174 ASP A N 1
ATOM 1343 C CA . ASP A 1 174 ? 12.668 15.447 11.264 1.00 76.31 174 ASP A CA 1
ATOM 1344 C C . ASP A 1 174 ? 12.951 15.678 12.766 1.00 76.31 174 ASP A C 1
ATOM 1346 O O . ASP A 1 174 ? 13.598 16.653 13.145 1.00 76.31 174 ASP A O 1
ATOM 1350 N N . PHE A 1 175 ? 12.481 14.766 13.628 1.00 77.44 175 PHE A N 1
ATOM 1351 C CA . PHE A 1 175 ? 12.423 14.903 15.090 1.00 77.44 175 PHE A CA 1
ATOM 1352 C C . PHE A 1 175 ? 13.720 15.410 15.742 1.00 77.44 175 PHE A C 1
ATOM 1354 O O . PHE A 1 175 ? 14.726 14.693 15.798 1.00 77.44 175 PHE A O 1
ATOM 1361 N N . GLN A 1 176 ? 13.656 16.601 16.341 1.00 84.69 176 GLN A N 1
ATOM 1362 C CA . GLN A 1 176 ? 14.737 17.193 17.129 1.00 84.69 176 GLN A CA 1
ATOM 1363 C C . GLN A 1 176 ? 14.419 17.066 18.630 1.00 84.69 176 GLN A C 1
ATOM 1365 O O . GLN A 1 176 ? 13.491 17.718 19.115 1.00 84.69 176 GLN A O 1
ATOM 1370 N N . PRO A 1 177 ? 15.166 16.259 19.414 1.00 78.31 177 PRO A N 1
ATOM 1371 C CA . PRO A 1 177 ? 14.802 15.960 20.800 1.00 78.31 177 PRO A CA 1
ATOM 1372 C C . PRO A 1 177 ? 14.637 17.178 21.720 1.00 78.31 177 PRO A C 1
ATOM 1374 O O . PRO A 1 177 ? 13.779 17.142 22.600 1.00 78.31 177 PRO A O 1
ATOM 1377 N N . ASP A 1 178 ? 15.429 18.237 21.535 1.00 86.62 178 ASP A N 1
ATOM 1378 C CA . ASP A 1 178 ? 15.377 19.437 22.383 1.00 86.62 178 ASP A CA 1
ATOM 1379 C C . ASP A 1 178 ? 14.138 20.313 22.112 1.00 86.62 178 ASP A C 1
ATOM 1381 O O . ASP A 1 178 ? 13.591 20.911 23.047 1.00 86.62 178 ASP A O 1
ATOM 1385 N N . ASP A 1 179 ? 13.659 20.335 20.865 1.00 78.12 179 ASP A N 1
ATOM 1386 C CA . ASP A 1 179 ? 12.496 21.116 20.436 1.00 78.12 179 ASP A CA 1
ATOM 1387 C C . ASP A 1 179 ? 11.185 20.321 20.573 1.00 78.12 179 ASP A C 1
ATOM 1389 O 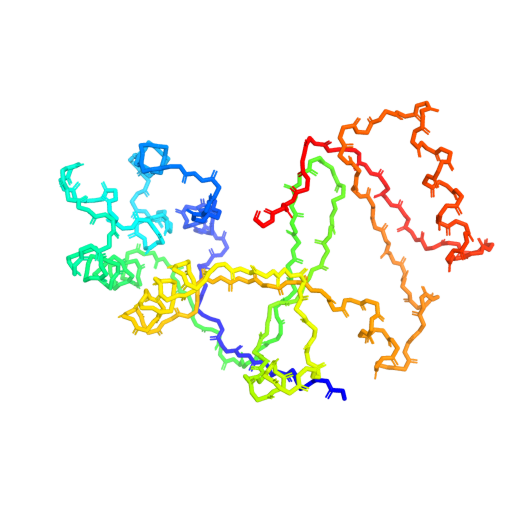O . ASP A 1 179 ? 10.215 20.827 21.141 1.00 78.12 179 ASP A O 1
ATOM 1393 N N . ASP A 1 180 ? 11.159 19.054 20.138 1.00 68.88 180 ASP A N 1
ATOM 1394 C CA . ASP A 1 180 ? 9.934 18.255 19.981 1.00 68.88 180 ASP A CA 1
ATOM 1395 C C . ASP A 1 180 ? 9.512 17.461 21.225 1.00 68.88 180 ASP A C 1
ATOM 1397 O O . ASP A 1 180 ? 8.317 17.213 21.426 1.00 68.88 180 ASP A O 1
ATOM 1401 N N . MET A 1 181 ? 10.442 17.069 22.109 1.00 78.56 181 MET A N 1
ATOM 1402 C CA . MET A 1 181 ? 10.083 16.262 23.291 1.00 78.56 181 MET A CA 1
ATOM 1403 C C . MET A 1 181 ? 9.114 16.983 24.228 1.00 78.56 181 MET A C 1
ATOM 1405 O O . MET A 1 181 ? 8.309 16.328 24.899 1.00 78.56 181 MET A O 1
ATOM 1409 N N . ARG A 1 182 ? 9.173 18.319 24.293 1.00 77.06 182 ARG A N 1
ATOM 1410 C CA . ARG A 1 182 ? 8.291 19.124 25.147 1.00 77.06 182 ARG A CA 1
ATOM 1411 C C . ARG A 1 182 ? 6.870 19.228 24.561 1.00 77.06 182 ARG A C 1
ATOM 1413 O O . ARG A 1 182 ? 5.958 18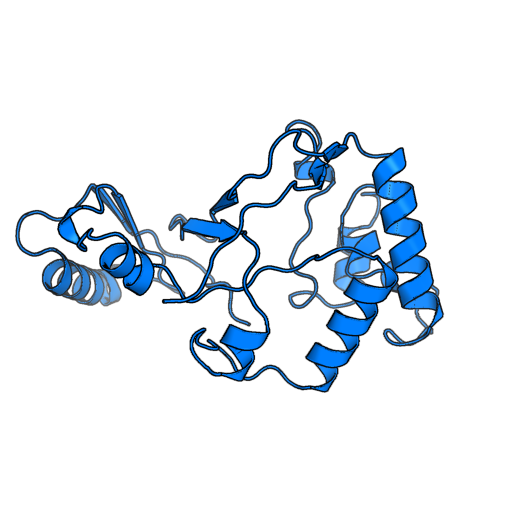.822 25.285 1.00 77.06 182 ARG A O 1
ATOM 1420 N N . PRO A 1 183 ? 6.654 19.656 23.297 1.00 66.50 183 PRO A N 1
ATOM 1421 C CA . PRO A 1 183 ? 5.366 19.543 22.609 1.00 66.50 183 PRO A CA 1
ATOM 1422 C C . PRO A 1 183 ? 4.776 18.131 22.653 1.00 66.50 183 PRO A C 1
ATOM 1424 O O . PRO A 1 183 ? 3.617 17.974 23.036 1.00 66.50 183 PRO A O 1
ATOM 1427 N N . PHE A 1 184 ? 5.568 17.091 22.360 1.00 65.81 184 PHE A N 1
ATOM 1428 C CA . PHE A 1 184 ? 5.106 15.702 22.442 1.00 65.81 184 PHE A CA 1
ATOM 1429 C C . PHE A 1 184 ? 4.628 15.333 23.850 1.00 65.81 184 PHE A C 1
ATOM 1431 O O . PHE A 1 184 ? 3.531 14.798 24.014 1.00 65.81 184 PHE A O 1
ATOM 1438 N N . SER A 1 185 ? 5.434 15.619 24.877 1.00 69.00 185 SER A N 1
ATOM 1439 C CA . SER A 1 185 ? 5.090 15.257 26.256 1.00 69.00 185 SER A CA 1
ATOM 1440 C C . SER A 1 185 ? 3.836 15.989 26.735 1.00 69.00 185 SER A C 1
ATOM 1442 O O . SER A 1 185 ? 3.017 15.393 27.432 1.00 69.00 185 SER A O 1
ATOM 1444 N N . GLN A 1 186 ? 3.649 17.247 26.319 1.00 69.94 186 GLN A N 1
ATOM 1445 C CA . GLN A 1 186 ? 2.434 18.022 26.581 1.00 69.94 186 GLN A CA 1
ATOM 1446 C C . GLN A 1 186 ? 1.218 17.431 25.852 1.00 69.94 186 GLN A C 1
ATOM 1448 O O . GLN A 1 186 ? 0.202 17.174 26.496 1.00 69.94 186 GLN A O 1
ATOM 1453 N N . GLY A 1 187 ? 1.341 17.127 24.555 1.00 58.62 187 GLY A N 1
ATOM 1454 C CA . GLY A 1 187 ? 0.280 16.503 23.758 1.00 58.62 187 GLY A CA 1
ATOM 1455 C C . GLY A 1 187 ? -0.129 15.117 24.271 1.00 58.62 187 GLY A C 1
ATOM 1456 O O . GLY A 1 187 ? -1.317 14.799 24.324 1.00 58.62 187 GLY A O 1
ATOM 1457 N N . ARG A 1 188 ? 0.829 14.307 24.744 1.00 65.50 188 ARG A N 1
ATOM 1458 C CA . ARG A 1 188 ? 0.534 13.012 25.377 1.00 65.50 188 ARG A CA 1
ATOM 1459 C C . ARG A 1 188 ? -0.128 13.191 26.748 1.00 65.50 188 ARG A C 1
ATOM 1461 O O . ARG A 1 188 ? -1.093 12.492 27.043 1.00 65.50 188 ARG A O 1
ATOM 1468 N N . ALA A 1 189 ? 0.338 14.135 27.567 1.00 66.44 189 ALA A N 1
ATOM 1469 C CA . ALA A 1 189 ? -0.267 14.418 28.871 1.00 66.44 189 ALA A CA 1
ATOM 1470 C C . ALA A 1 189 ? -1.717 14.926 28.750 1.00 66.44 189 ALA A C 1
ATOM 1472 O O . ALA A 1 189 ? -2.565 14.526 29.543 1.00 66.44 189 ALA A O 1
ATOM 1473 N N . SER A 1 190 ? -2.035 15.731 27.727 1.00 62.50 190 SER A N 1
ATOM 1474 C CA . SER A 1 190 ? -3.406 16.211 27.490 1.00 62.50 190 SER A CA 1
ATOM 1475 C C . SER A 1 190 ? -4.400 15.135 27.038 1.00 62.50 190 SER A C 1
ATOM 1477 O O . SER A 1 190 ? -5.600 15.381 27.096 1.00 62.50 190 SER A O 1
ATOM 1479 N N . VAL A 1 191 ? -3.925 13.965 26.588 1.00 56.66 191 VAL A N 1
ATOM 1480 C CA . VAL A 1 191 ? -4.785 12.865 26.109 1.00 56.66 191 VAL A CA 1
ATOM 1481 C C . VAL A 1 191 ? -4.887 11.714 27.117 1.00 56.66 191 VAL A C 1
ATOM 1483 O O . VAL A 1 191 ? -5.948 11.110 27.206 1.00 56.66 191 VAL A O 1
ATOM 1486 N N . PHE A 1 192 ? -3.830 11.422 27.890 1.00 61.53 192 PHE A N 1
ATOM 1487 C CA . PHE A 1 192 ? -3.783 10.253 28.795 1.00 61.53 192 PHE A CA 1
ATOM 1488 C C . PHE A 1 192 ? -3.584 10.587 30.286 1.00 61.53 192 PHE A C 1
ATOM 1490 O O . PHE A 1 192 ? -3.463 9.682 31.112 1.00 61.53 192 PHE A O 1
ATOM 1497 N N . GLY A 1 193 ? -3.524 11.873 30.648 1.00 67.12 193 GLY A N 1
ATOM 1498 C CA . GLY A 1 193 ? -3.467 12.319 32.041 1.00 67.12 193 GLY A CA 1
ATOM 1499 C C . GLY A 1 193 ? -2.310 11.717 32.850 1.00 67.12 193 GLY A C 1
ATOM 1500 O O . GLY A 1 193 ? -1.166 11.670 32.396 1.00 67.12 193 GLY A O 1
ATOM 1501 N N . GLU A 1 194 ? -2.614 11.282 34.077 1.00 65.44 194 GLU A N 1
ATOM 1502 C CA . GLU A 1 194 ? -1.624 10.794 35.051 1.00 65.44 194 GLU A CA 1
ATOM 1503 C C . GLU A 1 194 ? -1.212 9.323 34.862 1.00 65.44 194 GLU A C 1
ATOM 1505 O O . GLU A 1 194 ? -0.198 8.906 35.422 1.00 65.44 194 GLU A O 1
ATOM 1510 N N . GLN A 1 195 ? -1.955 8.531 34.078 1.00 66.62 195 GLN A N 1
ATOM 1511 C CA . GLN A 1 195 ? -1.678 7.102 33.859 1.00 66.62 195 GLN A CA 1
ATOM 1512 C C . GLN A 1 195 ? -1.500 6.778 32.364 1.00 66.62 195 GLN A C 1
ATOM 1514 O O . GLN A 1 195 ? -2.276 6.012 31.793 1.00 66.62 195 GLN A O 1
ATOM 1519 N N . PRO A 1 196 ? -0.476 7.352 31.698 1.00 65.25 196 PRO A N 1
ATOM 1520 C CA . PRO A 1 196 ? -0.246 7.118 30.283 1.00 65.25 196 PRO A CA 1
ATOM 1521 C C . PRO A 1 196 ? 0.146 5.658 30.000 1.00 65.25 196 PRO A C 1
ATOM 1523 O O . PRO A 1 196 ? 0.932 5.069 30.750 1.00 65.25 196 PRO A O 1
ATOM 1526 N N . PRO A 1 197 ? -0.323 5.083 28.881 1.00 62.69 197 PRO A N 1
ATOM 1527 C CA . PRO A 1 197 ? -0.013 3.708 28.514 1.00 62.69 197 PRO A CA 1
ATOM 1528 C C . PRO A 1 197 ? 1.446 3.503 28.100 1.00 62.69 197 PRO A C 1
ATOM 1530 O O . PRO A 1 197 ? 2.208 4.452 27.893 1.00 62.69 197 PRO A O 1
ATOM 1533 N N . SER A 1 198 ? 1.835 2.234 27.925 1.00 56.44 198 SER A N 1
ATOM 1534 C CA . SER A 1 198 ? 3.209 1.851 27.581 1.00 56.44 198 SER A CA 1
ATOM 1535 C C . SER A 1 198 ? 3.668 2.505 26.267 1.00 56.44 198 SER A C 1
ATOM 1537 O O . SER A 1 198 ? 3.258 2.122 25.168 1.00 56.44 198 SER A O 1
ATOM 1539 N N . SER A 1 199 ? 4.519 3.528 26.384 1.00 59.31 199 SER A N 1
ATOM 1540 C CA . SER A 1 199 ? 4.760 4.496 25.310 1.00 59.31 199 SER A CA 1
ATOM 1541 C C . SER A 1 199 ? 6.125 4.329 24.635 1.00 59.31 199 SER A C 1
ATOM 1543 O O . SER A 1 199 ? 7.125 4.053 25.296 1.00 59.31 199 SER A O 1
ATOM 1545 N N . THR A 1 200 ? 6.180 4.513 23.316 1.00 55.06 200 THR A N 1
ATOM 1546 C CA . THR A 1 200 ? 7.418 4.461 22.519 1.00 55.06 200 THR A CA 1
ATOM 1547 C C . THR A 1 200 ? 7.390 5.561 21.449 1.00 55.06 200 THR A C 1
ATOM 1549 O O . THR A 1 200 ? 6.996 5.312 20.309 1.00 55.06 200 THR A O 1
ATOM 1552 N N . LEU A 1 201 ? 7.737 6.801 21.826 1.00 56.75 201 LEU A N 1
ATOM 1553 C CA . LEU A 1 201 ? 8.081 7.833 20.838 1.00 56.75 201 LEU A CA 1
ATOM 1554 C C . LEU A 1 201 ? 9.446 7.516 20.246 1.00 56.75 201 LEU A C 1
ATOM 1556 O O . LEU A 1 201 ? 10.361 7.192 21.005 1.00 56.75 201 LEU A O 1
ATOM 1560 N N . VAL A 1 202 ? 9.579 7.660 18.927 1.00 57.16 202 VAL A N 1
ATOM 1561 C CA . VAL A 1 202 ? 10.867 7.570 18.232 1.00 57.16 202 VAL A CA 1
ATOM 1562 C C . VAL A 1 202 ? 10.797 8.307 16.886 1.00 57.16 202 VAL A C 1
ATOM 1564 O O . VAL A 1 202 ? 9.840 8.113 16.135 1.00 57.16 202 VAL A O 1
ATOM 1567 N N . GLY A 1 203 ? 11.795 9.158 16.626 1.00 64.06 203 GLY A N 1
ATOM 1568 C CA . GLY A 1 203 ? 11.881 10.078 15.480 1.00 64.06 203 GLY A CA 1
ATOM 1569 C C . GLY A 1 203 ? 12.186 9.423 14.130 1.00 64.06 203 GLY A C 1
ATOM 1570 O O . GLY A 1 203 ? 12.683 8.293 14.102 1.00 64.06 203 GLY A O 1
ATOM 1571 N N . ILE A 1 204 ? 11.834 10.115 13.039 1.00 57.47 204 ILE A N 1
ATOM 1572 C CA . ILE A 1 204 ? 11.765 9.567 11.670 1.00 57.47 204 ILE A CA 1
ATOM 1573 C C . ILE A 1 204 ? 12.161 10.595 10.606 1.00 57.47 204 ILE A C 1
ATOM 1575 O O . ILE A 1 204 ? 12.103 11.795 10.871 1.00 57.47 204 ILE A O 1
ATOM 1579 N N . ASP A 1 205 ? 12.444 10.129 9.389 1.00 50.38 205 ASP A N 1
ATOM 1580 C CA . ASP A 1 205 ? 12.825 10.990 8.263 1.00 50.38 205 ASP A CA 1
ATOM 1581 C C . ASP A 1 205 ? 11.608 11.390 7.402 1.00 50.38 205 ASP A C 1
ATOM 1583 O O . ASP A 1 205 ? 11.608 12.461 6.800 1.00 50.38 205 ASP A O 1
ATOM 1587 N N . ARG A 1 206 ? 10.542 10.569 7.340 1.00 45.62 206 ARG A N 1
ATOM 1588 C CA . ARG A 1 206 ? 9.248 10.954 6.730 1.00 45.62 206 ARG A CA 1
ATOM 1589 C C . ARG A 1 206 ? 8.079 10.041 7.104 1.00 45.62 206 ARG A C 1
ATOM 1591 O O . ARG A 1 206 ? 8.149 8.819 7.001 1.00 45.62 206 ARG A O 1
ATOM 1598 N N . LEU A 1 207 ? 6.932 10.639 7.438 1.00 43.19 207 LEU A N 1
ATOM 1599 C CA . LEU A 1 207 ? 5.671 9.892 7.481 1.00 43.19 207 LEU A CA 1
ATOM 1600 C C . LEU A 1 207 ? 5.301 9.478 6.051 1.00 43.19 207 LEU A C 1
ATOM 1602 O O . LEU A 1 207 ? 5.686 10.135 5.084 1.00 43.19 207 LEU A O 1
ATOM 1606 N N . VAL A 1 208 ? 4.512 8.412 5.917 1.00 39.75 208 VAL A N 1
ATOM 1607 C CA . VAL A 1 208 ? 3.846 8.119 4.643 1.00 39.75 208 VAL A CA 1
ATOM 1608 C C . VAL A 1 208 ? 2.783 9.195 4.420 1.00 39.75 208 VAL A C 1
ATOM 1610 O O . VAL A 1 208 ? 1.741 9.178 5.071 1.00 39.75 208 VAL A O 1
ATOM 1613 N N . SER A 1 209 ? 3.094 10.147 3.543 1.00 35.12 209 SER A N 1
ATOM 1614 C CA . SER A 1 209 ? 2.162 11.111 2.958 1.00 35.12 209 SER A CA 1
ATOM 1615 C C . SER A 1 209 ? 1.629 10.595 1.618 1.00 35.12 209 SER A C 1
ATOM 1617 O O . SER A 1 209 ? 2.343 9.861 0.932 1.00 35.12 209 SER A O 1
ATOM 1619 N N . ASP A 1 210 ? 0.412 11.015 1.267 1.00 34.25 210 ASP A N 1
ATOM 1620 C CA . ASP A 1 210 ? -0.299 10.698 0.012 1.00 34.25 210 ASP A CA 1
ATOM 1621 C C . ASP A 1 210 ? 0.380 11.264 -1.271 1.00 34.25 210 ASP A C 1
ATOM 1623 O O . ASP A 1 210 ? 1.134 12.261 -1.155 1.00 34.25 210 ASP A O 1
#

Radius of gyration: 19.94 Å; Cα contacts (8 Å, |Δi|>4): 262; chains: 1; bounding box: 39×41×60 Å

Secondary structure (DSSP, 8-state):
----B-B--EEE-TTTHHHH----SSSS-HHHHHHHHTT-TT-THHHHSGGGGS-TTS-TTSHHHHHHHHHHHHHHHHHS-EEE-SS-B-EEEE--SSS---EEEE-B--HHHHHTTSS--S----HHHHHHHHHHHHHTTS--------HHHHHHHTT--STT--EEEE--BT--HHHHHHHHHHHHHHHHTTS--EEEE--BS-----